Protein AF-A0A9D7BCV4-F1 (afdb_monomer)

Sequence (189 aa):
MTFNAGAGPNNIVSSIALLPDGSVLIGGYFTQVSGVPRGGLAKLSSSGVLDPLFPSGAGISGTGLPSIDAIGLLPDGRVLVGGEFTQVHGLSRSRMARLLSTGEVDVTFDPGYGAGSNVRCMAVQSDGKVVVGGSFSTFDGVVRHMLARLNTDGSVDTNFRCSLASASACSPWPCFRMVTRLQAESSLN

Structure (mmCIF, N/CA/C/O backbone):
data_AF-A0A9D7BCV4-F1
#
_entry.id   AF-A0A9D7BCV4-F1
#
loop_
_atom_site.group_PDB
_atom_site.id
_atom_site.type_symbol
_atom_site.label_atom_id
_atom_site.label_alt_id
_atom_site.label_comp_id
_atom_site.label_asym_id
_atom_site.label_entity_id
_atom_site.label_seq_id
_atom_site.pdbx_PDB_ins_code
_atom_site.Cartn_x
_atom_site.Cartn_y
_atom_site.Cartn_z
_atom_site.occupancy
_atom_site.B_iso_or_equiv
_atom_site.auth_seq_id
_atom_site.auth_comp_id
_atom_site.auth_asym_id
_atom_site.auth_atom_id
_atom_site.pdbx_PDB_model_num
ATOM 1 N N . MET A 1 1 ? -26.853 -2.222 15.253 1.00 53.19 1 MET A N 1
ATOM 2 C CA . MET A 1 1 ? -25.424 -2.072 15.602 1.00 53.19 1 MET A CA 1
ATOM 3 C C . MET A 1 1 ? -24.958 -0.748 15.025 1.00 53.19 1 MET A C 1
ATOM 5 O O . MET A 1 1 ? -25.178 -0.533 13.841 1.00 53.19 1 MET A O 1
ATOM 9 N N . THR A 1 2 ? -24.439 0.164 15.846 1.00 79.19 2 THR A N 1
ATOM 10 C CA . THR A 1 2 ? -23.977 1.489 15.407 1.00 79.19 2 THR A CA 1
ATOM 11 C C . THR A 1 2 ? -22.455 1.480 15.284 1.00 79.19 2 THR A C 1
ATOM 13 O O . THR A 1 2 ? -21.760 1.086 16.215 1.00 79.19 2 THR A O 1
ATOM 16 N N . PHE A 1 3 ? -21.939 1.883 14.125 1.00 78.94 3 PHE A N 1
ATOM 17 C CA . PHE A 1 3 ? -20.511 2.123 13.924 1.00 78.94 3 PHE A CA 1
ATOM 18 C C . PHE A 1 3 ? -20.152 3.468 14.566 1.00 78.94 3 PHE A C 1
ATOM 20 O O . PHE A 1 3 ? -20.751 4.487 14.221 1.00 78.94 3 PHE A O 1
ATOM 27 N N . ASN A 1 4 ? -19.212 3.482 15.510 1.00 80.06 4 ASN A N 1
ATOM 28 C CA . ASN A 1 4 ? -18.753 4.689 16.189 1.00 80.06 4 ASN A CA 1
ATOM 29 C C . ASN A 1 4 ? -17.223 4.703 16.258 1.00 80.06 4 ASN A C 1
ATOM 31 O O . ASN A 1 4 ? -16.617 3.992 17.056 1.00 80.06 4 ASN A O 1
ATOM 35 N N . ALA A 1 5 ? -16.610 5.557 15.440 1.00 77.19 5 ALA A N 1
ATOM 36 C CA . ALA A 1 5 ? -15.162 5.727 15.396 1.00 77.19 5 ALA A CA 1
ATOM 37 C C . ALA A 1 5 ? -14.602 6.653 16.496 1.00 77.19 5 ALA A C 1
ATOM 39 O O . ALA A 1 5 ? -13.420 6.992 16.465 1.00 77.19 5 ALA A O 1
ATOM 40 N N . GLY A 1 6 ? -15.417 7.090 17.464 1.00 81.31 6 GLY A N 1
ATOM 41 C CA . GLY A 1 6 ? -15.016 8.072 18.470 1.00 81.31 6 GLY A CA 1
ATOM 42 C C . GLY A 1 6 ? -14.677 9.419 17.827 1.00 81.31 6 GLY A C 1
ATOM 43 O O . GLY A 1 6 ? -15.428 9.911 16.988 1.00 81.31 6 GLY A O 1
ATOM 44 N N . ALA A 1 7 ? -13.530 10.004 18.193 1.00 82.44 7 ALA A N 1
ATOM 45 C CA . ALA A 1 7 ? -13.024 11.220 17.544 1.00 82.44 7 ALA A CA 1
ATOM 46 C C . ALA A 1 7 ? -12.507 10.971 16.111 1.00 82.44 7 ALA A C 1
ATOM 48 O O . ALA A 1 7 ? -12.296 11.926 15.369 1.00 82.44 7 ALA A O 1
ATOM 49 N N . GLY A 1 8 ? -12.320 9.704 15.719 1.00 87.62 8 GLY A N 1
ATOM 50 C CA . GLY A 1 8 ? -11.917 9.318 14.371 1.00 87.62 8 GLY A CA 1
ATOM 51 C C . GLY A 1 8 ? -10.511 9.791 13.974 1.00 87.62 8 GLY A C 1
ATOM 52 O O . GLY A 1 8 ? -9.711 10.190 14.829 1.00 87.62 8 GLY A O 1
ATOM 53 N N . PRO A 1 9 ? -10.170 9.689 12.678 1.00 90.94 9 PRO A N 1
ATOM 54 C CA . PRO A 1 9 ? -8.927 10.218 12.122 1.00 90.94 9 PRO A CA 1
ATOM 55 C C . PRO A 1 9 ? -8.896 11.748 12.168 1.00 90.94 9 PRO A C 1
ATOM 57 O O . PRO A 1 9 ? -9.897 12.401 11.887 1.00 90.94 9 PRO A O 1
ATOM 60 N N . ASN A 1 10 ? -7.737 12.338 12.467 1.00 92.50 10 ASN A N 1
ATOM 61 C CA . ASN A 1 10 ? -7.587 13.801 12.522 1.00 92.50 10 ASN A CA 1
ATOM 62 C C . ASN A 1 10 ? -7.430 14.485 11.154 1.00 92.50 10 ASN A C 1
ATOM 64 O O . ASN A 1 10 ? -7.237 15.698 11.101 1.00 92.50 10 ASN A O 1
ATOM 68 N N . ASN A 1 11 ? -7.433 13.722 10.064 1.00 93.19 11 ASN A N 1
ATOM 69 C CA . ASN A 1 11 ? -7.239 14.234 8.714 1.00 93.19 11 ASN A CA 1
ATOM 70 C C . ASN A 1 11 ? -7.888 13.294 7.682 1.00 93.19 11 ASN A C 1
ATOM 72 O O . ASN A 1 11 ? -8.612 12.364 8.037 1.00 93.19 11 ASN A O 1
ATOM 76 N N . ILE A 1 12 ? -7.620 13.541 6.400 1.00 91.25 12 ILE A N 1
ATOM 77 C CA . ILE A 1 12 ? -8.210 12.844 5.259 1.00 91.25 12 ILE A CA 1
ATOM 78 C C . ILE A 1 12 ? -7.924 11.340 5.306 1.00 91.25 12 ILE A C 1
ATOM 80 O O . ILE A 1 12 ? -6.778 10.901 5.428 1.00 91.25 12 ILE A O 1
ATOM 84 N N . VAL A 1 13 ? -8.988 10.561 5.123 1.00 93.75 13 VAL A N 1
ATOM 85 C CA . VAL A 1 13 ? -8.934 9.144 4.759 1.00 93.75 13 VAL A CA 1
ATOM 86 C C . VAL A 1 13 ? -9.071 9.056 3.241 1.00 93.75 13 VAL A C 1
ATOM 88 O O . VAL A 1 13 ? -10.072 9.505 2.686 1.00 93.75 13 VAL A O 1
ATOM 91 N N . SER A 1 14 ? -8.062 8.499 2.577 1.00 91.75 14 SER A N 1
ATOM 92 C CA . SER A 1 14 ? -7.994 8.378 1.114 1.00 91.75 14 SER A CA 1
ATOM 93 C C . SER A 1 14 ? -8.446 7.005 0.620 1.00 91.75 14 SER A C 1
ATOM 95 O O . SER A 1 14 ? -8.938 6.880 -0.498 1.00 91.75 14 SER A O 1
ATOM 97 N N . SER A 1 15 ? -8.287 5.969 1.447 1.00 90.88 15 SER A N 1
ATOM 98 C CA . SER A 1 15 ? -8.576 4.584 1.087 1.00 90.88 15 SER A CA 1
ATOM 99 C C . SER A 1 15 ? -9.192 3.833 2.261 1.00 90.88 15 SER A C 1
ATOM 101 O O . SER A 1 15 ? -8.822 4.036 3.416 1.00 90.88 15 SER A O 1
ATOM 103 N N . IL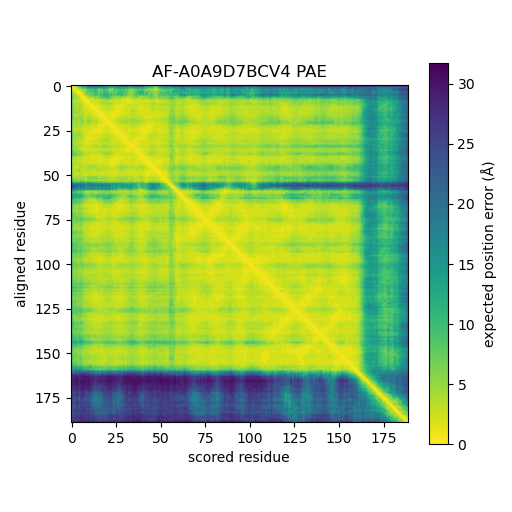E A 1 16 ? -10.125 2.934 1.961 1.00 92.56 16 ILE A N 1
ATOM 104 C CA . ILE A 1 16 ? -10.801 2.085 2.943 1.00 92.56 16 ILE A CA 1
ATOM 105 C C . ILE A 1 16 ? -10.860 0.667 2.376 1.00 92.56 16 ILE A C 1
ATOM 107 O O . ILE A 1 16 ? -11.150 0.492 1.193 1.00 92.56 16 ILE A O 1
ATOM 111 N N . ALA A 1 17 ? -10.607 -0.339 3.210 1.00 90.62 17 ALA A N 1
ATOM 112 C CA . ALA A 1 17 ? -10.734 -1.743 2.843 1.00 90.62 17 ALA A CA 1
ATOM 113 C C . ALA A 1 17 ? -11.475 -2.531 3.931 1.00 90.62 17 ALA A C 1
ATOM 115 O O . ALA A 1 17 ? -11.196 -2.376 5.119 1.00 90.62 17 ALA A O 1
ATOM 116 N N . LEU A 1 18 ? -12.417 -3.380 3.520 1.00 90.38 18 LEU A N 1
ATOM 117 C CA . LEU A 1 18 ? -13.165 -4.270 4.411 1.00 90.38 18 LEU A CA 1
ATOM 118 C C . LEU A 1 18 ? -12.473 -5.625 4.486 1.00 90.38 18 LEU A C 1
ATOM 120 O O . LEU A 1 18 ? -12.336 -6.303 3.470 1.00 90.38 18 LEU A O 1
ATOM 124 N N . LEU A 1 19 ? -12.056 -6.021 5.683 1.00 87.38 19 LEU A N 1
ATOM 125 C CA . LEU A 1 19 ? -11.430 -7.313 5.917 1.00 87.38 19 LEU A CA 1
ATOM 126 C C . LEU A 1 19 ? -12.488 -8.421 6.092 1.00 87.38 19 LEU A C 1
ATOM 128 O O . LEU A 1 19 ? -13.615 -8.137 6.506 1.00 87.38 19 LEU A O 1
ATOM 132 N N . PRO A 1 20 ? -12.144 -9.696 5.815 1.00 84.88 20 PRO A N 1
ATOM 133 C CA . PRO A 1 20 ? -13.083 -10.818 5.942 1.00 84.88 20 PRO A CA 1
ATOM 134 C C . PRO A 1 20 ? -13.652 -11.021 7.355 1.00 84.88 20 PRO A C 1
ATOM 136 O O . PRO A 1 20 ? -14.742 -11.564 7.505 1.00 84.88 20 PRO A O 1
ATOM 139 N N . ASP A 1 21 ? -12.934 -10.572 8.387 1.00 85.75 21 ASP A N 1
ATOM 140 C CA . ASP A 1 21 ? -13.366 -10.596 9.792 1.00 85.75 21 ASP A CA 1
ATOM 141 C C . ASP A 1 21 ? -14.387 -9.483 10.135 1.00 85.75 21 ASP A C 1
ATOM 143 O O . ASP A 1 21 ? -14.832 -9.371 11.278 1.00 85.75 21 ASP A O 1
ATOM 147 N N . GLY A 1 22 ? -14.765 -8.651 9.157 1.00 87.25 22 GLY A N 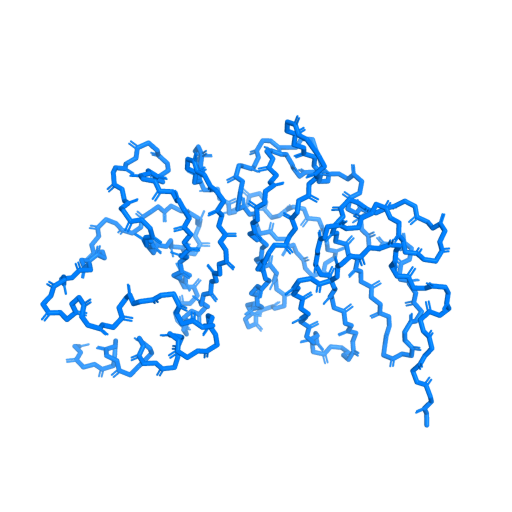1
ATOM 148 C CA . GLY A 1 22 ? -15.676 -7.518 9.318 1.00 87.25 22 GLY A CA 1
ATOM 149 C C . GLY A 1 22 ? -15.015 -6.253 9.871 1.00 87.25 22 GLY A C 1
ATOM 150 O O . GLY A 1 22 ? -15.696 -5.244 10.060 1.00 87.25 22 GLY A O 1
ATOM 151 N N . SER A 1 23 ? -13.709 -6.283 10.138 1.00 90.38 23 SER A N 1
ATOM 152 C CA . SER A 1 23 ? -12.945 -5.089 10.487 1.00 90.38 23 SER A CA 1
ATOM 153 C C . SER A 1 23 ? -12.666 -4.220 9.254 1.00 90.38 23 SER A C 1
ATOM 155 O O . SER A 1 23 ? -12.799 -4.645 8.103 1.00 90.38 23 SER A O 1
ATOM 157 N N . VAL A 1 24 ? -12.304 -2.965 9.495 1.00 91.44 24 VAL A N 1
ATOM 158 C CA . VAL A 1 24 ? -12.081 -1.948 8.470 1.00 91.44 24 VAL A CA 1
ATOM 159 C C . VAL A 1 24 ? -10.643 -1.462 8.563 1.00 91.44 24 VAL A C 1
ATOM 161 O O . VAL A 1 24 ? -10.213 -0.980 9.607 1.00 91.44 24 VAL A O 1
ATOM 164 N N . LEU A 1 25 ? -9.900 -1.525 7.466 1.00 91.88 25 LEU A N 1
ATOM 165 C CA . LEU A 1 25 ? -8.638 -0.810 7.323 1.00 91.88 25 LEU A CA 1
ATOM 166 C C . LEU A 1 25 ? -8.888 0.553 6.697 1.00 91.88 25 LEU A C 1
ATOM 168 O O . LEU A 1 25 ? -9.579 0.665 5.685 1.00 91.88 25 LEU A O 1
ATOM 172 N N . ILE A 1 26 ? -8.291 1.579 7.287 1.00 92.75 26 ILE A N 1
ATOM 173 C CA . ILE A 1 26 ? -8.311 2.943 6.773 1.00 92.75 26 ILE A CA 1
ATOM 174 C C . ILE A 1 26 ? -6.886 3.396 6.465 1.00 92.75 26 ILE A C 1
ATOM 176 O O . ILE A 1 26 ? -5.972 3.210 7.269 1.00 92.75 26 ILE A O 1
ATOM 180 N N . GLY A 1 27 ? -6.721 3.985 5.287 1.00 92.56 27 GLY A N 1
ATOM 181 C CA . GLY A 1 27 ? -5.486 4.562 4.778 1.00 92.56 27 GLY A CA 1
ATOM 182 C C . GLY A 1 27 ? -5.698 6.028 4.417 1.00 92.56 27 GLY A C 1
ATOM 183 O O . GLY A 1 27 ? -6.751 6.384 3.888 1.00 92.56 27 GLY A O 1
ATOM 184 N N . GLY A 1 28 ? -4.740 6.900 4.705 1.00 92.62 28 GLY A N 1
ATOM 185 C CA . GLY A 1 28 ? -4.843 8.304 4.324 1.00 92.62 28 GLY A CA 1
ATOM 186 C C . GLY A 1 28 ? -3.694 9.161 4.824 1.00 92.62 28 GLY A C 1
ATOM 187 O O . GLY A 1 28 ? -2.601 8.664 5.082 1.00 92.62 28 GLY A O 1
ATOM 188 N N . TYR A 1 29 ? -3.964 10.457 4.956 1.00 91.88 29 TYR A N 1
ATOM 189 C CA . TYR A 1 29 ? -3.004 11.489 5.354 1.00 91.88 29 TYR A CA 1
ATOM 190 C C . TYR A 1 29 ? -3.229 11.950 6.804 1.00 91.88 29 TYR A C 1
ATOM 192 O O . TYR A 1 29 ? -3.197 13.139 7.116 1.00 91.88 29 TYR A O 1
ATOM 200 N N . PHE A 1 30 ? -3.527 11.013 7.702 1.00 91.44 30 PHE A N 1
ATOM 201 C CA . PHE A 1 30 ? -3.761 11.281 9.122 1.00 91.44 30 PHE A CA 1
ATOM 202 C C . PHE A 1 30 ? -2.558 10.876 9.973 1.00 91.44 30 PHE A C 1
ATOM 204 O O . PHE A 1 30 ? -1.782 9.998 9.602 1.00 91.44 30 PHE A O 1
ATOM 211 N N . THR A 1 31 ? -2.418 11.516 11.133 1.00 90.25 31 THR A N 1
ATOM 212 C CA . THR A 1 31 ? -1.331 11.249 12.093 1.00 90.25 31 THR A CA 1
ATOM 213 C C . THR A 1 31 ? -1.825 10.617 13.391 1.00 90.25 31 THR A C 1
ATOM 215 O O . THR A 1 31 ? -1.026 10.141 14.199 1.00 90.25 31 THR A O 1
ATOM 218 N N . GLN A 1 32 ? -3.141 10.579 13.598 1.00 89.75 32 GLN A N 1
ATOM 219 C CA . GLN A 1 32 ? -3.768 9.931 14.741 1.00 89.75 32 GLN A CA 1
ATOM 220 C C . GLN A 1 32 ? -5.185 9.478 14.402 1.00 89.75 32 GLN A C 1
ATOM 222 O O . GLN A 1 32 ? -5.861 10.067 13.557 1.00 89.75 32 GLN A O 1
ATOM 227 N N . VAL A 1 33 ? -5.646 8.469 15.133 1.00 90.81 33 VAL A N 1
ATOM 228 C CA . VAL A 1 33 ? -7.041 8.027 15.149 1.00 90.81 33 VAL A CA 1
ATOM 229 C C . VAL A 1 33 ? -7.468 7.937 16.606 1.00 90.81 33 VAL A C 1
ATOM 231 O O . VAL A 1 33 ? -6.796 7.289 17.405 1.00 90.81 33 VAL A O 1
ATOM 234 N N . SER A 1 34 ? -8.545 8.628 16.977 1.00 89.12 34 SER A N 1
ATOM 235 C CA . SER A 1 34 ? -9.056 8.651 18.357 1.00 89.12 34 SER A CA 1
ATOM 236 C C . SER A 1 34 ? -8.001 9.042 19.403 1.00 89.12 34 SER A C 1
ATOM 238 O O . SER A 1 34 ? -7.955 8.486 20.495 1.00 89.12 34 SER A O 1
ATOM 240 N N . GLY A 1 35 ? -7.122 9.988 19.050 1.00 86.81 35 GLY A N 1
ATOM 241 C CA . GLY A 1 35 ? -6.032 10.473 19.908 1.00 86.81 35 GLY A CA 1
ATOM 242 C C . GLY A 1 35 ? -4.800 9.563 19.973 1.00 86.81 35 GLY A C 1
ATOM 243 O O . GLY A 1 35 ? -3.795 9.951 20.561 1.00 86.81 35 GLY A O 1
ATOM 244 N N . VAL A 1 36 ? -4.835 8.383 19.346 1.00 88.19 36 VAL A N 1
ATOM 245 C CA . VAL A 1 36 ? -3.700 7.455 19.304 1.00 88.19 36 VAL A CA 1
ATOM 246 C C . VAL A 1 36 ? -2.872 7.702 18.035 1.00 88.19 36 VAL A C 1
ATOM 248 O O . VAL A 1 36 ? -3.448 7.685 16.943 1.00 88.19 36 VAL A O 1
ATOM 251 N N . PRO A 1 37 ? -1.539 7.885 18.127 1.00 87.44 37 PRO A N 1
ATOM 252 C CA . PRO A 1 37 ? -0.679 8.093 16.962 1.00 87.44 37 PRO A CA 1
ATOM 253 C C . PRO A 1 37 ? -0.746 6.950 15.938 1.00 87.44 37 PRO A C 1
ATOM 255 O O . PRO A 1 37 ? -0.640 5.765 16.283 1.00 87.44 37 PRO A O 1
ATOM 258 N N . ARG A 1 38 ? -0.917 7.312 14.662 1.00 88.31 38 ARG A N 1
ATOM 259 C CA . ARG A 1 38 ? -1.000 6.415 13.499 1.00 88.31 38 ARG A CA 1
ATOM 260 C C . ARG A 1 38 ? -0.492 7.154 12.254 1.00 88.31 38 ARG A C 1
ATOM 262 O O . ARG A 1 38 ? -1.089 8.147 11.870 1.00 88.31 38 ARG A O 1
ATOM 269 N N . GLY A 1 39 ? 0.571 6.678 11.611 1.00 86.50 39 GLY A N 1
ATOM 270 C CA . GLY A 1 39 ? 1.089 7.240 10.354 1.00 86.50 39 GLY A CA 1
ATOM 271 C C . GLY A 1 39 ? 0.291 6.773 9.138 1.00 86.50 39 GLY A C 1
ATOM 272 O O . GLY A 1 39 ? 0.728 5.902 8.394 1.00 86.50 39 GLY A O 1
ATOM 273 N N . GLY A 1 40 ? -0.915 7.312 8.972 1.00 89.50 40 GLY A N 1
ATOM 274 C CA . GLY A 1 40 ? -1.721 7.130 7.765 1.00 89.50 40 GLY A CA 1
ATOM 275 C C . GLY A 1 40 ? -2.333 5.743 7.556 1.00 89.50 40 GLY A C 1
ATOM 276 O O . GLY A 1 40 ? -3.036 5.568 6.569 1.00 89.50 40 GLY A O 1
ATOM 277 N N . LEU A 1 41 ? -2.121 4.773 8.455 1.00 91.88 41 LEU A N 1
ATOM 278 C CA . LEU A 1 41 ? -2.761 3.452 8.424 1.00 91.88 41 LEU A CA 1
ATOM 279 C C . LEU A 1 41 ? -3.306 3.071 9.806 1.00 91.88 41 LEU A C 1
ATOM 281 O O . LEU A 1 41 ? -2.601 3.174 10.817 1.00 91.88 41 LEU A O 1
ATOM 285 N N . ALA A 1 42 ? -4.555 2.606 9.850 1.00 91.69 42 ALA A N 1
ATOM 286 C CA . ALA A 1 42 ? -5.174 2.080 11.062 1.00 91.69 42 ALA A CA 1
ATOM 287 C C . ALA A 1 42 ? -6.210 0.992 10.752 1.00 91.69 42 ALA A C 1
ATOM 289 O O . ALA A 1 42 ? -6.886 1.040 9.725 1.00 91.69 42 ALA A O 1
ATOM 290 N N . LYS A 1 43 ? -6.358 0.041 11.678 1.00 91.69 43 LYS A N 1
ATOM 291 C CA . LYS A 1 43 ? -7.409 -0.980 11.669 1.00 91.69 43 LYS A CA 1
ATOM 292 C C . LYS A 1 43 ? -8.478 -0.617 12.701 1.00 91.69 43 LYS A C 1
ATOM 294 O O . LYS A 1 43 ? -8.156 -0.290 13.840 1.00 91.69 43 LYS A O 1
ATOM 299 N N . LEU A 1 44 ? -9.740 -0.656 12.297 1.00 92.06 44 LEU A N 1
ATOM 300 C CA . LEU A 1 44 ? -10.919 -0.424 13.125 1.00 92.06 44 LEU A CA 1
ATOM 301 C C . LEU A 1 44 ? -11.748 -1.708 13.180 1.00 92.06 44 LEU A C 1
ATOM 303 O O . LEU A 1 44 ? -11.853 -2.419 12.185 1.00 92.06 44 LEU A O 1
ATOM 307 N N . SER A 1 45 ? -12.380 -2.003 14.309 1.00 91.62 45 SER A N 1
ATOM 308 C CA . SER A 1 45 ? -13.351 -3.093 14.414 1.00 91.62 45 SER A CA 1
ATOM 309 C C . SER A 1 45 ? -14.592 -2.831 13.546 1.00 91.62 45 SER A C 1
ATOM 311 O O . SER A 1 45 ? -14.831 -1.713 13.082 1.00 91.62 45 SER A O 1
ATOM 313 N N . SER A 1 46 ? -15.456 -3.839 13.407 1.00 89.38 46 SER A N 1
ATOM 314 C CA . SER A 1 46 ? -16.784 -3.689 12.787 1.00 89.38 46 SER A CA 1
ATOM 315 C C . SER A 1 46 ? -17.684 -2.663 13.496 1.00 89.38 46 SER A C 1
ATOM 317 O O . SER A 1 46 ? -18.642 -2.162 12.909 1.00 89.38 46 SER A O 1
ATOM 319 N N . SER A 1 47 ? -17.373 -2.319 14.751 1.00 86.75 47 SER A N 1
ATOM 320 C CA . SER A 1 47 ? -18.036 -1.261 15.520 1.00 86.75 47 SER A CA 1
ATOM 321 C C . SER A 1 47 ? -17.334 0.100 15.440 1.00 86.75 47 SER A C 1
ATOM 323 O O . SER A 1 47 ? -17.838 1.061 16.014 1.00 86.75 47 SER A O 1
ATOM 325 N N . GLY A 1 48 ? -16.211 0.212 14.722 1.00 87.31 48 GLY A N 1
ATOM 326 C CA . GLY A 1 48 ? -15.441 1.448 14.547 1.00 87.31 48 GLY A CA 1
ATOM 327 C C . GLY A 1 48 ? -14.381 1.705 15.619 1.00 87.31 48 GLY A C 1
ATOM 328 O O . GLY A 1 48 ? -13.665 2.700 15.544 1.00 87.31 48 GLY A O 1
ATOM 329 N N . VAL A 1 49 ? -14.229 0.808 16.593 1.00 91.12 49 VAL A N 1
ATOM 330 C CA . VAL A 1 49 ? -13.225 0.944 17.654 1.00 91.12 49 VAL A CA 1
ATOM 331 C C . VAL A 1 49 ? -11.833 0.687 17.080 1.00 91.12 49 VAL A C 1
ATOM 333 O O . VAL A 1 49 ? -11.622 -0.308 16.393 1.00 91.12 49 VAL A O 1
ATOM 336 N N . LEU A 1 50 ? -10.880 1.576 17.366 1.00 91.00 50 LEU A N 1
ATOM 337 C CA . LEU A 1 50 ? -9.489 1.422 16.940 1.00 91.00 50 LEU A CA 1
ATOM 338 C C . LEU A 1 50 ? -8.866 0.162 17.547 1.00 91.00 50 LEU A C 1
ATOM 340 O O . LEU A 1 50 ? -8.905 -0.016 18.762 1.00 91.00 50 LEU A O 1
ATOM 344 N N . ASP A 1 51 ? -8.239 -0.659 16.708 1.00 89.19 51 ASP A N 1
ATOM 345 C CA . ASP A 1 51 ? -7.422 -1.785 17.149 1.00 89.19 51 ASP A CA 1
ATOM 346 C C . ASP A 1 51 ? -6.053 -1.266 17.650 1.00 89.19 51 ASP A C 1
ATOM 348 O O . ASP A 1 51 ? -5.282 -0.6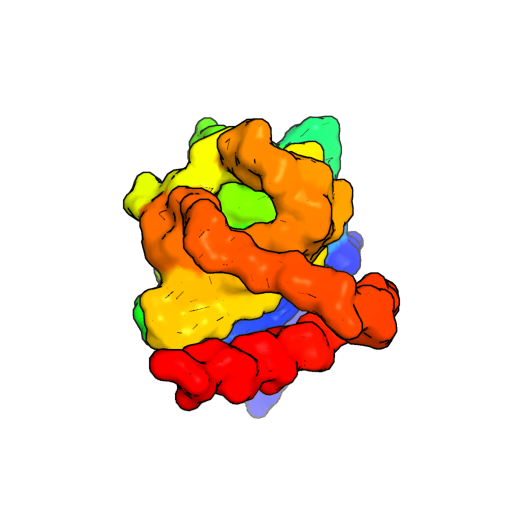75 16.874 1.00 89.19 51 ASP A O 1
ATOM 352 N N . PRO A 1 52 ? -5.733 -1.416 18.950 1.00 82.25 52 PRO A N 1
ATOM 353 C CA . PRO A 1 52 ? -4.449 -0.993 19.490 1.00 82.25 52 PRO A CA 1
ATOM 354 C C . PRO A 1 52 ? -3.318 -1.980 19.174 1.00 82.25 52 PRO A C 1
ATOM 356 O O . PRO A 1 52 ? -2.160 -1.568 19.226 1.00 82.25 52 PRO A O 1
ATOM 359 N N . LEU A 1 53 ? -3.642 -3.245 18.871 1.00 81.88 53 LEU A N 1
ATOM 360 C CA . LEU A 1 53 ? -2.680 -4.321 18.620 1.00 81.88 53 LEU A CA 1
ATOM 361 C C . LEU A 1 53 ? -2.206 -4.351 17.172 1.00 81.88 53 LEU A C 1
ATOM 363 O O . LEU A 1 53 ? -1.127 -4.872 16.909 1.00 81.88 53 LEU A O 1
ATOM 367 N N . PHE A 1 54 ? -2.983 -3.785 16.246 1.00 83.62 54 PHE A N 1
ATOM 368 C CA . PHE A 1 54 ? -2.521 -3.588 14.880 1.00 83.62 54 PHE A CA 1
ATOM 369 C C . PHE A 1 54 ? -1.273 -2.692 14.913 1.00 83.62 54 PHE A C 1
ATOM 371 O O . PHE A 1 54 ? -1.397 -1.546 15.377 1.00 83.62 54 PHE A O 1
ATOM 378 N N . PRO A 1 55 ? -0.097 -3.187 14.459 1.00 73.38 55 PRO A N 1
ATOM 379 C CA . PRO A 1 55 ? 1.154 -2.452 14.468 1.00 73.38 55 PRO A CA 1
ATOM 380 C C . PRO A 1 55 ? 0.898 -1.048 13.966 1.00 73.38 55 PRO A C 1
ATOM 382 O O . PRO A 1 55 ? 0.459 -0.822 12.837 1.00 73.38 55 PRO A O 1
ATOM 385 N N . SER A 1 56 ? 1.046 -0.095 14.884 1.00 57.69 56 SER A N 1
ATOM 386 C CA . SER A 1 56 ? 0.636 1.272 14.625 1.00 57.69 56 SER A CA 1
ATOM 387 C C . SER A 1 56 ? 1.327 1.739 13.351 1.00 57.69 56 SER A C 1
ATOM 389 O O . SER A 1 56 ? 2.547 1.596 13.237 1.00 57.69 56 SER A O 1
ATOM 391 N N . GLY A 1 57 ? 0.590 2.363 12.430 1.00 57.97 57 GLY A N 1
ATOM 392 C CA . GLY A 1 57 ? 1.182 3.038 11.276 1.00 57.97 57 GLY A CA 1
ATOM 393 C C . GLY A 1 57 ? 2.251 4.077 11.654 1.00 57.97 57 GLY A C 1
ATOM 394 O O . GLY A 1 57 ? 2.802 4.701 10.771 1.00 57.97 57 GLY A O 1
ATOM 395 N N . ALA A 1 58 ? 2.570 4.290 12.940 1.00 54.56 58 ALA A N 1
ATOM 396 C CA . ALA A 1 58 ? 3.786 4.970 13.391 1.00 54.56 58 ALA A CA 1
ATOM 397 C C . ALA A 1 58 ? 5.085 4.327 12.857 1.00 54.56 58 ALA A C 1
ATOM 399 O O . ALA A 1 58 ? 6.125 4.975 12.864 1.00 54.56 58 ALA A O 1
ATOM 400 N N . GLY A 1 59 ? 5.036 3.080 12.373 1.00 68.00 59 GLY A N 1
ATOM 401 C CA . GLY A 1 59 ? 6.128 2.494 11.597 1.00 68.00 59 GLY A CA 1
ATOM 402 C C . GLY A 1 59 ? 6.192 2.976 10.146 1.00 68.00 59 GLY A C 1
ATOM 403 O O . GLY A 1 59 ? 7.239 2.833 9.520 1.00 68.00 59 GLY A O 1
ATOM 404 N N . ILE A 1 60 ? 5.105 3.521 9.598 1.00 85.50 60 ILE A N 1
ATOM 405 C CA . ILE A 1 60 ? 5.088 4.083 8.250 1.00 85.50 60 ILE A CA 1
ATOM 406 C C . ILE A 1 60 ? 5.619 5.507 8.343 1.00 85.50 60 ILE A C 1
ATOM 408 O O . ILE A 1 60 ? 5.071 6.344 9.057 1.00 85.50 60 ILE A O 1
ATOM 412 N N . SER A 1 61 ? 6.708 5.778 7.639 1.00 87.00 61 SER A N 1
ATOM 413 C CA . SER A 1 61 ? 7.348 7.089 7.640 1.00 87.00 61 SER A CA 1
ATOM 414 C C . SER A 1 61 ? 7.925 7.414 6.269 1.00 87.00 61 SER A C 1
ATOM 416 O O . SER A 1 61 ? 8.026 6.560 5.385 1.00 87.00 61 SER A O 1
ATOM 418 N N . GLY A 1 62 ? 8.236 8.688 6.059 1.00 84.25 62 GLY A N 1
ATOM 419 C CA . GLY A 1 62 ? 8.680 9.217 4.781 1.00 84.25 62 GLY A CA 1
ATOM 420 C C . GLY A 1 62 ? 9.554 10.451 4.950 1.00 84.25 62 GLY A C 1
ATOM 421 O O . GLY A 1 62 ? 9.863 10.876 6.059 1.00 84.25 62 GLY A O 1
ATOM 422 N N . THR A 1 63 ? 9.908 11.067 3.825 1.00 80.75 63 THR A N 1
ATOM 423 C CA . THR A 1 63 ? 10.543 12.395 3.783 1.00 80.75 63 THR A CA 1
ATOM 424 C C . THR A 1 63 ? 9.621 13.516 4.281 1.00 80.75 63 THR A C 1
ATOM 426 O O . THR A 1 63 ? 10.086 14.622 4.535 1.00 80.75 63 THR A O 1
ATOM 429 N N . GLY A 1 64 ? 8.323 13.236 4.418 1.00 84.81 64 GLY A N 1
ATOM 430 C CA . GLY A 1 64 ? 7.305 14.112 4.989 1.00 84.81 64 GLY A CA 1
ATOM 431 C C . GLY A 1 64 ? 6.263 13.298 5.756 1.00 84.81 64 GLY A C 1
ATOM 432 O O . GLY A 1 64 ? 6.528 12.164 6.162 1.00 84.81 64 GLY A O 1
ATOM 433 N N . LEU A 1 65 ? 5.069 13.867 5.940 1.00 86.31 65 LEU A N 1
ATOM 434 C CA . LEU A 1 65 ? 3.947 13.115 6.498 1.00 86.31 65 LEU A CA 1
ATOM 435 C C . LEU A 1 65 ? 3.587 11.966 5.544 1.00 86.31 65 LEU A C 1
ATOM 437 O O . LEU A 1 65 ? 3.364 12.220 4.359 1.00 86.31 65 LEU A O 1
ATOM 441 N N . PRO A 1 66 ? 3.552 10.714 6.026 1.00 88.31 66 PRO A N 1
ATOM 442 C CA . PRO A 1 66 ? 3.244 9.588 5.168 1.00 88.31 66 PRO A CA 1
ATOM 443 C C . PRO A 1 66 ? 1.782 9.634 4.713 1.00 88.31 66 PRO A C 1
ATOM 445 O O . PRO A 1 66 ? 0.895 9.988 5.494 1.00 88.31 66 PRO A O 1
ATOM 448 N N . SER A 1 67 ? 1.526 9.235 3.467 1.00 91.00 67 SER A N 1
ATOM 449 C CA . SER A 1 67 ? 0.170 9.012 2.956 1.00 91.00 67 SER A CA 1
ATOM 450 C C . SER A 1 67 ? -0.010 7.565 2.519 1.00 91.00 67 SER A C 1
ATOM 452 O O . SER A 1 67 ? 0.877 6.977 1.900 1.00 91.00 67 SER A O 1
ATOM 454 N N . ILE A 1 68 ? -1.176 6.992 2.814 1.00 93.81 68 ILE A N 1
ATOM 455 C CA . ILE A 1 68 ? -1.630 5.745 2.194 1.00 93.81 68 ILE A CA 1
ATOM 456 C C . ILE A 1 68 ? -2.778 6.089 1.257 1.00 93.81 68 ILE A C 1
ATOM 458 O O . ILE A 1 68 ? -3.901 6.344 1.689 1.00 93.81 68 ILE A O 1
ATOM 462 N N . ASP A 1 69 ? -2.473 6.111 -0.036 1.00 93.94 69 ASP A N 1
ATOM 463 C CA . ASP A 1 69 ? -3.418 6.492 -1.085 1.00 93.94 69 ASP A CA 1
ATOM 464 C C . ASP A 1 69 ? -4.183 5.275 -1.621 1.00 93.94 69 ASP A C 1
ATOM 466 O O . ASP A 1 69 ? -5.265 5.416 -2.185 1.00 93.94 69 ASP A O 1
ATOM 470 N N . ALA A 1 70 ? -3.636 4.072 -1.427 1.00 93.62 70 ALA A N 1
ATOM 471 C CA . ALA A 1 70 ? -4.167 2.845 -1.987 1.00 93.62 70 ALA A CA 1
ATOM 472 C C . ALA A 1 70 ? -4.000 1.661 -1.030 1.00 93.62 70 ALA A C 1
ATOM 474 O O . ALA A 1 70 ? -2.909 1.412 -0.513 1.00 93.62 70 ALA A O 1
ATOM 475 N N . ILE A 1 71 ? -5.079 0.899 -0.846 1.00 93.75 71 ILE A N 1
ATOM 476 C CA . ILE A 1 71 ? -5.081 -0.375 -0.124 1.00 93.75 71 ILE A CA 1
ATOM 477 C C . ILE A 1 71 ? -5.668 -1.454 -1.037 1.00 93.75 71 ILE A C 1
ATOM 479 O O . ILE A 1 71 ? -6.756 -1.284 -1.584 1.00 93.75 71 ILE A O 1
ATOM 483 N N . GLY A 1 72 ? -4.954 -2.567 -1.186 1.00 92.94 72 GLY A N 1
ATOM 484 C CA . GLY A 1 72 ? -5.406 -3.758 -1.903 1.00 92.94 72 GLY A CA 1
ATOM 485 C C . GLY A 1 72 ? -5.466 -4.957 -0.964 1.00 92.94 72 GLY A C 1
ATOM 486 O O . GLY A 1 72 ? -4.530 -5.190 -0.206 1.00 92.94 72 GLY A O 1
ATOM 487 N N . LEU A 1 73 ? -6.549 -5.728 -1.008 1.00 91.62 73 LEU A N 1
ATOM 488 C CA . LEU A 1 73 ? -6.673 -6.961 -0.227 1.00 91.62 73 LEU A CA 1
ATOM 489 C C . LEU A 1 73 ? -6.359 -8.174 -1.091 1.00 91.62 73 LEU A C 1
ATOM 491 O O . LEU A 1 73 ? -6.880 -8.305 -2.200 1.00 91.62 73 LEU A O 1
ATOM 495 N N . LEU A 1 74 ? -5.518 -9.058 -0.566 1.00 90.81 74 LEU A N 1
ATOM 496 C CA . LEU A 1 74 ? -5.232 -10.352 -1.167 1.00 90.81 74 LEU A CA 1
ATOM 497 C C . LEU A 1 74 ? -6.220 -11.408 -0.639 1.00 90.81 74 LEU A C 1
ATOM 499 O O . LEU A 1 74 ? -6.688 -11.294 0.498 1.00 90.81 74 LEU A O 1
ATOM 503 N N . PRO A 1 75 ? -6.529 -12.456 -1.428 1.00 87.00 75 PRO A N 1
ATOM 504 C CA . PRO A 1 75 ? -7.460 -13.512 -1.015 1.00 87.00 75 PRO A CA 1
ATOM 505 C C . PRO A 1 75 ? -7.055 -14.255 0.265 1.00 87.00 75 PRO A C 1
ATOM 507 O O . PRO A 1 75 ? -7.907 -14.815 0.946 1.00 87.00 75 PRO A O 1
ATOM 510 N N . ASP A 1 76 ? -5.764 -14.257 0.601 1.00 87.62 76 ASP A N 1
ATOM 511 C CA . ASP A 1 76 ? -5.214 -14.886 1.804 1.00 87.62 76 ASP A CA 1
ATOM 512 C C . ASP A 1 76 ? -5.263 -13.983 3.053 1.00 87.62 76 ASP A C 1
ATOM 514 O O . ASP A 1 76 ? -4.760 -14.354 4.113 1.00 87.62 76 ASP A O 1
ATOM 518 N N . GLY A 1 77 ? -5.866 -12.795 2.944 1.00 86.81 77 GLY A N 1
ATOM 519 C CA . GLY A 1 77 ? -5.998 -11.834 4.037 1.00 86.81 77 GLY A CA 1
ATOM 520 C C . GLY A 1 77 ? -4.780 -10.930 4.239 1.00 86.81 77 GLY A C 1
ATOM 521 O O . GLY A 1 77 ? -4.801 -10.097 5.149 1.00 86.81 77 GLY A O 1
ATOM 522 N N . ARG A 1 78 ? -3.734 -11.048 3.408 1.00 91.44 78 ARG A N 1
ATOM 523 C CA . ARG A 1 78 ? -2.654 -10.053 3.366 1.00 91.44 78 ARG A CA 1
ATOM 524 C C . ARG A 1 78 ? -3.138 -8.752 2.740 1.00 91.44 78 ARG A C 1
ATOM 526 O O . ARG A 1 78 ? -4.089 -8.710 1.956 1.00 91.44 78 ARG A O 1
ATOM 533 N N . VAL A 1 79 ? -2.438 -7.678 3.071 1.00 92.06 79 VAL A N 1
ATOM 534 C CA . VAL A 1 79 ? -2.812 -6.319 2.687 1.00 92.06 79 VAL A CA 1
ATOM 535 C C . VAL A 1 79 ? -1.663 -5.683 1.930 1.00 92.06 79 VAL A C 1
ATOM 537 O O . VAL A 1 79 ? -0.538 -5.644 2.409 1.00 92.06 79 VAL A O 1
ATOM 540 N N . LEU A 1 80 ? -1.939 -5.152 0.752 1.00 94.00 80 LEU A N 1
ATOM 541 C CA . LEU A 1 80 ? -1.024 -4.314 -0.005 1.00 94.00 80 LEU A CA 1
ATOM 542 C C . LEU A 1 80 ? -1.331 -2.850 0.295 1.00 94.00 80 LEU A C 1
ATOM 544 O O . LEU A 1 80 ? -2.491 -2.440 0.280 1.00 94.00 80 LEU A O 1
ATOM 548 N N . VAL A 1 81 ? -0.291 -2.066 0.556 1.00 94.44 81 VAL A N 1
ATOM 549 C CA . VAL A 1 81 ? -0.394 -0.628 0.807 1.00 94.44 81 VAL A CA 1
ATOM 550 C C . VAL A 1 81 ? 0.506 0.134 -0.153 1.00 94.44 81 VAL A C 1
ATOM 552 O O . VAL A 1 81 ? 1.643 -0.262 -0.413 1.00 94.44 81 VAL A O 1
ATOM 555 N N . GLY A 1 82 ? -0.028 1.223 -0.696 1.00 95.00 82 GLY A N 1
ATOM 556 C CA . GLY A 1 82 ? 0.653 2.108 -1.629 1.00 95.00 82 GLY A CA 1
ATOM 557 C C . GLY A 1 82 ? 0.317 3.562 -1.324 1.00 95.00 82 GLY A C 1
ATOM 558 O O . GLY A 1 82 ? -0.779 3.872 -0.855 1.00 95.00 82 GLY A O 1
ATOM 559 N N . GLY A 1 83 ? 1.277 4.452 -1.539 1.00 94.31 83 GLY A N 1
ATOM 560 C CA . GLY A 1 83 ? 1.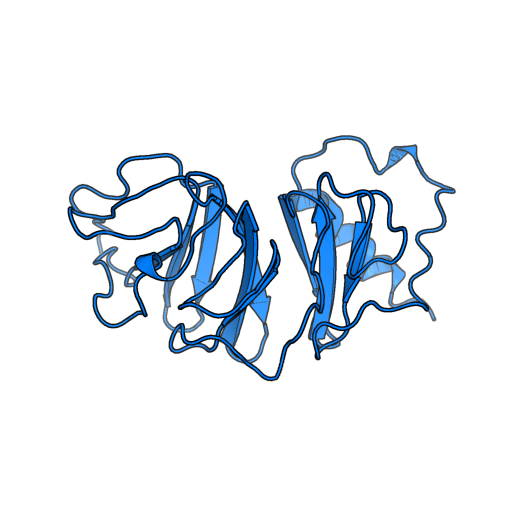121 5.870 -1.225 1.00 94.31 83 GLY A CA 1
ATOM 561 C C . GLY A 1 83 ? 2.460 6.575 -1.116 1.00 94.31 83 GLY A C 1
ATOM 562 O O . GLY A 1 83 ? 3.427 6.176 -1.766 1.00 94.31 83 GLY A O 1
ATOM 563 N N . GLU A 1 84 ? 2.530 7.613 -0.289 1.00 93.38 84 GLU A N 1
ATOM 564 C CA . GLU A 1 84 ? 3.734 8.385 -0.011 1.00 93.38 84 GLU A CA 1
ATOM 565 C C . GLU A 1 84 ? 4.416 7.965 1.296 1.00 93.38 84 GLU A C 1
ATOM 567 O O . GLU A 1 84 ? 4.275 8.608 2.325 1.00 93.38 84 GLU A O 1
ATOM 572 N N . PHE A 1 85 ? 5.215 6.902 1.276 1.00 93.75 85 PHE A N 1
ATOM 573 C CA . PHE A 1 85 ? 6.101 6.530 2.391 1.00 93.75 85 PHE A CA 1
ATOM 574 C C . PHE A 1 85 ? 7.424 5.952 1.874 1.00 93.75 85 PHE A C 1
ATOM 576 O O . PHE A 1 85 ? 7.522 5.596 0.697 1.00 93.75 85 PHE A O 1
ATOM 583 N N . THR A 1 86 ? 8.471 5.958 2.690 1.00 93.38 86 THR A N 1
ATOM 584 C CA . THR A 1 86 ? 9.786 5.377 2.356 1.00 93.38 86 THR A CA 1
ATOM 585 C C . THR A 1 86 ? 10.163 4.226 3.278 1.00 93.38 86 THR A C 1
ATOM 587 O O . THR A 1 86 ? 11.035 3.427 2.938 1.00 93.38 86 THR A O 1
ATOM 590 N N . GLN A 1 87 ? 9.505 4.119 4.430 1.00 91.12 87 GLN A N 1
ATOM 591 C CA . GLN A 1 87 ? 9.734 3.053 5.390 1.00 91.12 87 GLN A CA 1
ATOM 592 C C . GLN A 1 87 ? 8.419 2.534 5.950 1.00 91.12 87 GLN A C 1
ATOM 594 O O . GLN A 1 87 ? 7.437 3.271 6.047 1.00 91.12 87 GLN A O 1
ATOM 599 N N . VAL A 1 88 ? 8.440 1.265 6.344 1.00 90.50 88 VAL A N 1
ATOM 600 C CA . VAL A 1 88 ? 7.367 0.595 7.073 1.00 90.50 88 VAL A CA 1
ATOM 601 C C . VAL A 1 88 ? 8.015 -0.224 8.189 1.00 90.50 88 VAL A C 1
ATOM 603 O O . VAL A 1 88 ? 8.812 -1.118 7.926 1.00 90.50 88 VAL A O 1
ATOM 606 N N . HIS A 1 89 ? 7.717 0.121 9.439 1.00 86.12 89 HIS A N 1
ATOM 607 C CA . HIS A 1 89 ? 8.289 -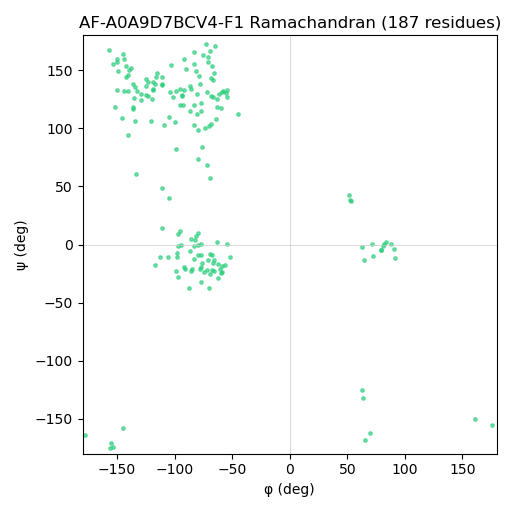0.468 10.656 1.00 86.12 89 HIS A CA 1
ATOM 608 C C . HIS A 1 89 ? 9.832 -0.490 10.669 1.00 86.12 89 HIS A C 1
ATOM 610 O O . HIS A 1 89 ? 10.450 -1.445 11.128 1.00 86.12 89 HIS A O 1
ATOM 616 N N . GLY A 1 90 ? 10.464 0.571 10.150 1.00 84.94 90 GLY A N 1
ATOM 617 C CA . GLY A 1 90 ? 11.927 0.700 10.062 1.00 84.94 90 GLY A CA 1
ATOM 618 C C . GLY A 1 90 ? 12.573 -0.060 8.896 1.00 84.94 90 GLY A 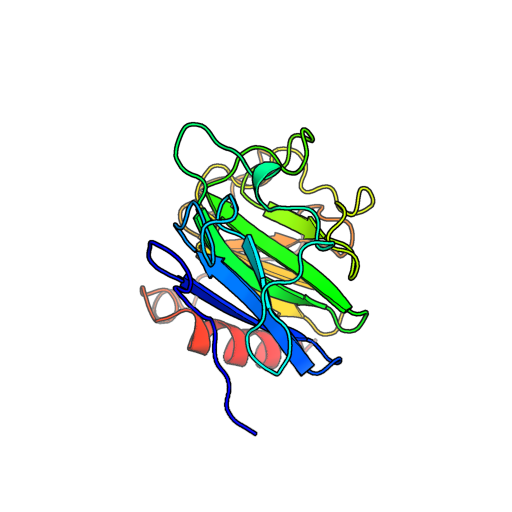C 1
ATOM 619 O O . GLY A 1 90 ? 13.772 0.085 8.668 1.00 84.94 90 GLY A O 1
ATOM 620 N N . LEU A 1 91 ? 11.798 -0.832 8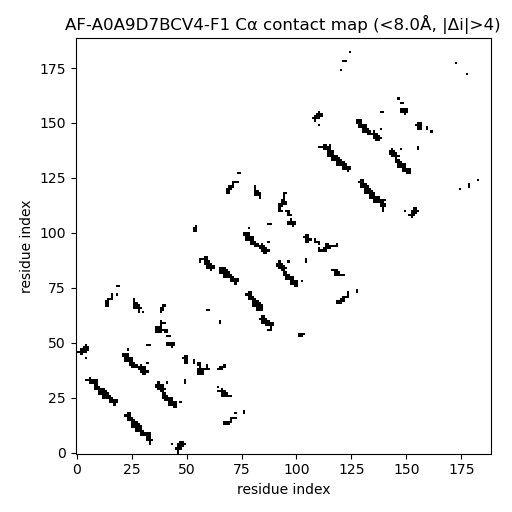.127 1.00 89.44 91 LEU A N 1
ATOM 621 C CA . LEU A 1 91 ? 12.250 -1.444 6.880 1.00 89.44 91 LEU A CA 1
ATOM 622 C C . LEU A 1 91 ? 12.080 -0.468 5.715 1.00 89.44 91 LEU A C 1
ATOM 624 O O . LEU A 1 91 ? 11.006 0.111 5.538 1.00 89.44 91 LEU A O 1
ATOM 628 N N . SER A 1 92 ? 13.112 -0.340 4.879 1.00 90.56 92 SER A N 1
ATOM 629 C CA . SER A 1 92 ? 13.044 0.429 3.633 1.00 90.56 92 SER A CA 1
ATOM 630 C C . SER A 1 92 ? 12.037 -0.203 2.672 1.00 90.56 92 SER A C 1
ATOM 632 O O . SER A 1 92 ? 12.273 -1.267 2.100 1.00 90.56 92 SER A O 1
ATOM 634 N N . ARG A 1 93 ? 10.896 0.465 2.502 1.00 91.88 93 ARG A N 1
ATOM 635 C CA . ARG A 1 93 ? 9.798 0.077 1.615 1.00 91.88 93 ARG A CA 1
ATOM 636 C C . ARG A 1 93 ? 9.266 1.345 0.963 1.00 91.88 93 ARG A C 1
ATOM 638 O O . ARG A 1 93 ? 8.457 2.069 1.538 1.00 91.88 93 ARG A O 1
ATOM 645 N N . SER A 1 94 ? 9.771 1.647 -0.226 1.00 92.44 94 SER A N 1
ATOM 646 C CA . SER A 1 94 ? 9.432 2.881 -0.929 1.00 92.44 94 SER A CA 1
ATOM 647 C C . SER A 1 94 ? 8.097 2.756 -1.645 1.00 92.44 94 SER A C 1
ATOM 649 O O . SER A 1 94 ? 7.979 2.038 -2.638 1.00 92.44 94 SER A O 1
ATOM 651 N N . ARG A 1 95 ? 7.098 3.506 -1.162 1.00 94.50 95 ARG A N 1
ATOM 652 C CA . ARG A 1 95 ? 5.796 3.751 -1.811 1.00 94.50 95 ARG A CA 1
ATOM 653 C C . ARG A 1 95 ? 4.926 2.505 -2.032 1.00 94.50 95 ARG A C 1
ATOM 655 O O . ARG A 1 95 ? 3.805 2.641 -2.517 1.00 94.50 95 ARG A O 1
ATOM 662 N N . MET A 1 96 ? 5.420 1.321 -1.672 1.00 94.56 96 MET A N 1
ATOM 663 C CA . MET A 1 96 ? 4.749 0.035 -1.797 1.00 94.56 96 MET A CA 1
ATOM 664 C C . MET A 1 96 ? 5.213 -0.910 -0.683 1.00 94.56 96 MET A C 1
ATOM 666 O O . MET A 1 96 ? 6.412 -1.048 -0.440 1.00 94.56 96 MET A O 1
ATOM 670 N N . ALA A 1 97 ? 4.274 -1.583 -0.023 1.00 94.62 97 ALA A N 1
ATOM 671 C CA . ALA A 1 97 ? 4.563 -2.656 0.922 1.00 94.62 97 ALA A CA 1
ATOM 672 C C . ALA A 1 97 ? 3.420 -3.674 0.953 1.00 94.62 97 ALA A C 1
ATOM 674 O O . ALA A 1 97 ? 2.273 -3.350 0.636 1.00 94.62 97 ALA A O 1
ATOM 675 N N . ARG A 1 98 ? 3.734 -4.901 1.374 1.00 94.50 98 ARG A N 1
ATOM 676 C CA . ARG A 1 98 ? 2.737 -5.894 1.769 1.00 94.50 98 ARG A CA 1
ATOM 677 C C . ARG A 1 98 ? 2.825 -6.119 3.272 1.00 94.50 98 ARG A C 1
ATOM 679 O O . ARG A 1 98 ? 3.918 -6.198 3.826 1.00 94.50 98 ARG A O 1
ATOM 686 N N . LEU A 1 99 ? 1.671 -6.218 3.908 1.00 92.50 99 LEU A N 1
ATOM 687 C CA . LEU A 1 99 ? 1.492 -6.511 5.316 1.00 92.50 99 LEU A CA 1
ATOM 688 C C . LEU A 1 99 ? 0.777 -7.853 5.469 1.00 92.50 99 LEU A C 1
ATOM 690 O O . LEU A 1 99 ? -0.071 -8.228 4.652 1.00 92.50 99 LEU A O 1
ATOM 694 N N . LEU A 1 100 ? 1.107 -8.563 6.539 1.00 90.56 100 LEU A N 1
ATOM 695 C CA . LEU A 1 100 ? 0.361 -9.724 7.003 1.00 90.56 100 LEU A CA 1
ATOM 696 C C . LEU A 1 100 ? -1.006 -9.289 7.550 1.00 90.56 100 LEU A C 1
ATOM 698 O O . LEU A 1 100 ? -1.234 -8.115 7.840 1.00 90.56 100 LEU A O 1
ATOM 702 N N . SER A 1 101 ? -1.917 -10.241 7.752 1.00 84.00 101 SER A N 1
ATOM 703 C CA . SER A 1 101 ? -3.219 -9.977 8.388 1.00 84.00 101 SER A CA 1
ATOM 704 C C . SER A 1 101 ? -3.093 -9.436 9.821 1.00 84.00 101 SER A C 1
ATOM 706 O O . SER A 1 101 ? -4.005 -8.779 10.326 1.00 84.00 101 SER A O 1
ATOM 708 N N . THR A 1 102 ? -1.943 -9.675 10.459 1.00 83.69 102 THR A N 1
ATOM 709 C CA . THR A 1 102 ? -1.558 -9.113 11.759 1.00 83.69 102 THR A CA 1
ATOM 710 C C . THR A 1 102 ? -1.115 -7.651 11.678 1.00 83.69 102 THR A C 1
ATOM 712 O O . THR A 1 102 ? -1.064 -6.991 12.707 1.00 83.69 102 THR A O 1
ATOM 715 N N . GLY A 1 103 ? -0.812 -7.140 10.479 1.00 85.31 103 GLY A N 1
ATOM 716 C CA . GLY A 1 103 ? -0.272 -5.801 10.226 1.00 85.31 103 GLY A CA 1
ATOM 717 C C . GLY A 1 103 ? 1.257 -5.712 10.211 1.00 85.31 103 GLY A C 1
ATOM 718 O O . GLY A 1 103 ? 1.791 -4.658 9.886 1.00 85.31 103 GLY A O 1
ATOM 719 N N . GLU A 1 104 ? 1.962 -6.807 10.500 1.00 89.31 104 GLU A N 1
ATOM 720 C CA . GLU A 1 104 ? 3.423 -6.889 10.356 1.00 89.31 104 GLU A CA 1
ATOM 721 C C . GLU A 1 104 ? 3.853 -6.826 8.884 1.00 89.31 104 GLU A C 1
ATOM 723 O O . GLU A 1 104 ? 3.107 -7.245 7.996 1.00 89.31 104 GLU A O 1
ATOM 728 N N . VAL A 1 105 ? 5.072 -6.350 8.608 1.00 91.56 105 VAL A N 1
ATOM 729 C CA . VAL A 1 105 ? 5.611 -6.321 7.236 1.00 91.56 105 VAL A CA 1
ATOM 730 C C . VAL A 1 105 ? 5.836 -7.740 6.726 1.00 91.56 105 VAL A C 1
ATOM 732 O O . VAL A 1 105 ? 6.550 -8.532 7.340 1.00 91.56 105 VAL A O 1
ATOM 735 N N . ASP A 1 106 ? 5.286 -8.050 5.555 1.00 93.31 106 ASP A N 1
ATOM 736 C CA . ASP A 1 106 ? 5.592 -9.290 4.856 1.00 93.31 106 ASP A CA 1
ATOM 737 C C . ASP A 1 106 ? 6.937 -9.162 4.130 1.00 93.31 106 ASP A C 1
ATOM 739 O O . ASP A 1 106 ? 7.034 -8.618 3.028 1.00 93.31 106 ASP A O 1
ATOM 743 N N . VAL A 1 107 ? 7.992 -9.682 4.755 1.00 92.50 107 VAL A N 1
ATOM 744 C CA . VAL A 1 107 ? 9.355 -9.654 4.206 1.00 92.50 107 VAL A CA 1
ATOM 745 C C . VAL A 1 107 ? 9.525 -10.505 2.945 1.00 92.50 107 VAL A C 1
ATOM 747 O O . VAL A 1 107 ? 10.487 -10.299 2.215 1.00 92.50 107 VAL A O 1
ATOM 750 N N . THR A 1 108 ? 8.590 -11.419 2.651 1.00 94.88 108 THR A N 1
ATOM 751 C CA . THR A 1 108 ? 8.610 -12.218 1.410 1.00 94.88 108 THR A CA 1
ATOM 752 C C . THR A 1 108 ? 8.139 -11.436 0.184 1.00 94.88 108 THR A C 1
ATOM 754 O O . THR A 1 108 ? 8.241 -11.930 -0.936 1.00 94.88 108 THR A O 1
ATOM 757 N N . PHE A 1 109 ? 7.608 -10.228 0.391 1.00 95.25 109 PHE A N 1
ATOM 758 C CA . PHE A 1 109 ? 7.288 -9.280 -0.666 1.00 95.25 109 PHE A CA 1
ATOM 759 C C . PHE A 1 109 ? 8.317 -8.156 -0.683 1.00 95.25 109 PHE A C 1
ATOM 761 O O . PHE A 1 109 ? 8.316 -7.299 0.207 1.00 95.25 109 PHE A O 1
ATOM 768 N N . ASP A 1 110 ? 9.163 -8.130 -1.704 1.00 94.88 110 ASP A N 1
ATOM 769 C CA . ASP A 1 110 ? 10.198 -7.126 -1.882 1.00 94.88 110 ASP A CA 1
ATOM 770 C C . ASP A 1 110 ? 10.013 -6.359 -3.201 1.00 94.88 110 ASP A C 1
ATOM 772 O O . ASP A 1 110 ? 10.288 -6.900 -4.271 1.00 94.88 110 ASP A O 1
ATOM 776 N N . PRO A 1 111 ? 9.555 -5.092 -3.158 1.00 94.00 111 PRO A N 1
ATOM 777 C CA . PRO A 1 111 ? 9.464 -4.250 -4.345 1.00 94.00 111 PRO A CA 1
ATOM 778 C C . PRO A 1 111 ? 10.815 -3.634 -4.760 1.00 94.00 111 PRO A C 1
ATOM 780 O O . PRO A 1 111 ? 10.823 -2.716 -5.584 1.00 94.00 111 PRO A O 1
ATOM 783 N N . GLY A 1 112 ? 11.932 -4.066 -4.161 1.00 93.88 112 GLY A N 1
ATOM 784 C CA . GLY A 1 112 ? 13.270 -3.538 -4.409 1.00 93.88 112 GLY A CA 1
ATOM 785 C C . GLY A 1 112 ? 13.367 -2.064 -4.017 1.00 93.88 112 GLY A C 1
ATOM 786 O O . GLY A 1 112 ? 12.998 -1.674 -2.905 1.00 93.88 112 GLY A O 1
ATOM 787 N N . TYR A 1 113 ? 13.800 -1.207 -4.944 1.00 93.69 113 TYR A N 1
ATOM 788 C CA . TYR A 1 113 ? 13.795 0.248 -4.732 1.00 93.69 113 TYR A CA 1
ATOM 789 C C . TYR A 1 113 ? 12.385 0.863 -4.700 1.00 93.69 113 TYR A C 1
ATOM 791 O O . TYR A 1 113 ? 12.245 2.040 -4.361 1.00 93.69 113 TYR A O 1
ATOM 799 N N . GLY A 1 114 ? 11.345 0.089 -5.027 1.00 93.88 114 GLY A N 1
ATOM 800 C CA . GLY A 1 114 ? 9.955 0.532 -5.060 1.00 93.88 114 GLY A CA 1
ATOM 801 C C . GLY A 1 114 ? 9.659 1.513 -6.194 1.00 93.88 114 GLY A C 1
ATOM 802 O O . GLY A 1 114 ? 10.403 1.620 -7.171 1.00 93.88 114 GLY A O 1
ATOM 803 N N . ALA A 1 115 ? 8.545 2.236 -6.086 1.00 94.38 115 ALA A N 1
ATOM 804 C CA . ALA A 1 115 ? 8.184 3.248 -7.075 1.00 94.38 115 ALA A CA 1
ATOM 805 C C . ALA A 1 115 ? 8.992 4.538 -6.863 1.00 94.38 115 ALA A C 1
ATOM 807 O O . ALA A 1 115 ? 9.117 5.025 -5.739 1.00 94.38 115 ALA A O 1
ATOM 808 N N . GLY A 1 116 ? 9.463 5.156 -7.951 1.00 92.69 116 GLY A N 1
ATOM 809 C CA . GLY A 1 116 ? 10.195 6.430 -7.897 1.00 92.69 116 GLY A CA 1
ATOM 810 C C . GLY A 1 116 ? 9.348 7.638 -7.465 1.00 92.69 116 GLY A C 1
ATOM 811 O O . GLY A 1 116 ? 9.880 8.722 -7.244 1.00 92.69 116 GLY A O 1
ATOM 812 N N . SER A 1 117 ? 8.027 7.478 -7.356 1.00 93.88 117 SER A N 1
ATOM 813 C CA . SER A 1 117 ? 7.078 8.482 -6.862 1.00 93.88 117 SER A CA 1
ATOM 814 C C . SER A 1 117 ? 5.810 7.792 -6.329 1.00 93.88 117 SER A C 1
ATOM 816 O O . SER A 1 117 ? 5.754 6.566 -6.254 1.00 93.88 117 SER A O 1
ATOM 818 N N . ASN A 1 118 ? 4.797 8.563 -5.934 1.00 92.25 118 ASN A N 1
ATOM 819 C CA . ASN A 1 118 ? 3.584 8.087 -5.270 1.00 92.25 118 ASN A CA 1
ATOM 820 C C . ASN A 1 118 ? 2.863 6.994 -6.075 1.00 92.25 118 ASN A C 1
ATOM 822 O O . ASN A 1 118 ? 2.546 7.185 -7.256 1.00 92.25 118 ASN A O 1
ATOM 826 N N . VAL A 1 119 ? 2.534 5.889 -5.403 1.00 95.31 119 VAL A N 1
ATOM 827 C CA . VAL A 1 119 ? 1.561 4.899 -5.882 1.00 95.31 119 VAL A CA 1
ATOM 828 C C . VAL A 1 119 ? 0.180 5.365 -5.437 1.00 95.31 119 VAL A C 1
ATOM 830 O O . VAL A 1 119 ? -0.091 5.437 -4.245 1.00 95.31 119 VAL A O 1
ATOM 833 N N . ARG A 1 120 ? -0.686 5.709 -6.390 1.00 93.38 120 ARG A N 1
ATOM 834 C CA . ARG A 1 120 ? -2.003 6.310 -6.120 1.00 93.38 120 ARG A CA 1
ATOM 835 C C . ARG A 1 120 ? -3.143 5.305 -6.158 1.00 93.38 120 ARG A C 1
ATOM 837 O O . ARG A 1 120 ? -4.194 5.563 -5.587 1.00 93.38 120 ARG A O 1
ATOM 844 N N . CYS A 1 121 ? -2.961 4.183 -6.845 1.00 91.88 121 CYS A N 1
ATOM 845 C CA . CYS A 1 121 ? -3.910 3.082 -6.814 1.00 91.88 121 CYS A CA 1
ATOM 846 C C . CYS A 1 121 ? -3.292 1.746 -7.187 1.00 91.88 121 CYS A C 1
ATOM 848 O O . CYS A 1 121 ? -2.171 1.666 -7.690 1.00 91.88 121 CYS A O 1
ATOM 850 N N . MET A 1 122 ? -4.046 0.686 -6.912 1.00 93.94 122 MET A N 1
ATOM 851 C CA . MET A 1 122 ? -3.650 -0.676 -7.212 1.00 93.94 122 MET A CA 1
ATOM 852 C C . MET A 1 122 ? -4.853 -1.571 -7.495 1.00 93.94 122 MET A C 1
ATOM 854 O O . MET A 1 122 ? -5.979 -1.276 -7.096 1.00 93.94 122 MET A O 1
ATOM 858 N N . ALA A 1 123 ? -4.579 -2.679 -8.171 1.00 92.62 123 ALA A N 1
ATOM 859 C CA . ALA A 1 123 ? -5.517 -3.726 -8.523 1.00 92.62 123 ALA A CA 1
ATOM 860 C C . ALA A 1 123 ? -4.870 -5.084 -8.269 1.00 92.62 123 ALA A C 1
ATOM 862 O O . ALA A 1 123 ? -3.872 -5.421 -8.908 1.00 92.62 123 ALA A O 1
ATOM 863 N N . VAL A 1 124 ? -5.450 -5.870 -7.368 1.00 91.69 124 VAL A N 1
ATOM 864 C CA . VAL A 1 124 ? -5.035 -7.257 -7.144 1.00 91.69 124 VAL A CA 1
ATOM 865 C C . VAL A 1 124 ? -5.673 -8.142 -8.218 1.00 91.69 124 VAL A C 1
ATOM 867 O O . VAL A 1 124 ? -6.875 -8.060 -8.480 1.00 91.69 124 VAL A O 1
ATOM 870 N N . GLN A 1 125 ? -4.858 -8.959 -8.876 1.00 90.69 125 GLN A N 1
ATOM 871 C CA . GLN A 1 125 ? -5.283 -9.932 -9.877 1.00 90.69 125 GLN A CA 1
ATOM 872 C C . GLN A 1 125 ? -5.560 -11.293 -9.220 1.00 90.69 125 GLN A C 1
ATOM 874 O O . GLN A 1 125 ? -5.089 -11.581 -8.121 1.00 90.69 125 GLN A O 1
ATOM 879 N N . SER A 1 126 ? -6.335 -12.145 -9.893 1.00 89.19 126 SER A N 1
ATOM 880 C CA . SER A 1 126 ? -6.707 -13.473 -9.380 1.00 89.19 126 SER A CA 1
ATOM 881 C C . SER A 1 126 ? -5.523 -14.432 -9.235 1.00 89.19 126 SER A C 1
ATOM 883 O O . SER A 1 126 ? -5.593 -15.368 -8.448 1.00 89.19 126 SER A O 1
ATOM 885 N N . ASP A 1 127 ? -4.439 -14.198 -9.976 1.00 88.44 127 ASP A N 1
ATOM 886 C CA . ASP A 1 127 ? -3.172 -14.932 -9.879 1.00 88.44 127 ASP A CA 1
ATOM 887 C C . ASP A 1 127 ? -2.266 -14.419 -8.738 1.00 88.44 127 ASP A C 1
ATOM 889 O O . ASP A 1 127 ? -1.137 -14.881 -8.583 1.00 88.44 127 ASP A O 1
ATOM 893 N N . GLY A 1 128 ? -2.743 -13.457 -7.939 1.00 88.19 128 GLY A N 1
ATOM 894 C CA . GLY A 1 128 ? -2.005 -12.854 -6.829 1.00 88.19 128 GLY A CA 1
ATOM 895 C C . GLY A 1 128 ? -1.015 -11.763 -7.246 1.00 88.19 128 GLY A C 1
ATOM 896 O O . GLY A 1 128 ? -0.383 -11.158 -6.376 1.00 88.19 128 GLY A O 1
ATOM 897 N N . LYS A 1 129 ? -0.884 -11.471 -8.547 1.00 93.31 129 LYS A N 1
ATOM 898 C CA . LYS A 1 129 ? -0.131 -10.307 -9.023 1.00 93.31 129 LYS A CA 1
ATOM 899 C C . LYS A 1 129 ? -0.873 -9.020 -8.695 1.00 93.31 129 LYS A C 1
ATOM 901 O O . LYS A 1 129 ? -2.081 -9.009 -8.455 1.00 93.31 129 LYS A O 1
ATOM 906 N N . VAL A 1 130 ? -0.156 -7.904 -8.721 1.00 93.94 130 VAL A N 1
ATOM 907 C CA . VAL A 1 130 ? -0.750 -6.586 -8.487 1.00 93.94 130 VAL A CA 1
ATOM 908 C C . VAL A 1 130 ? -0.357 -5.617 -9.588 1.00 93.94 130 VAL A C 1
ATOM 910 O O . VAL A 1 130 ? 0.815 -5.468 -9.915 1.00 93.94 130 VAL A O 1
ATOM 913 N N . VAL A 1 131 ? -1.341 -4.934 -10.162 1.00 93.75 131 VAL A N 1
ATOM 914 C CA . VAL A 1 131 ? -1.110 -3.791 -11.048 1.00 93.75 131 VAL A CA 1
ATOM 915 C C . VAL A 1 131 ? -1.165 -2.529 -10.198 1.00 93.75 131 VAL A C 1
ATOM 917 O O . VAL A 1 131 ? -2.126 -2.327 -9.463 1.00 93.75 131 VAL A O 1
ATOM 920 N N . VAL A 1 132 ? -0.144 -1.686 -10.288 1.00 94.19 132 VAL A N 1
ATOM 921 C CA . VAL A 1 132 ? -0.020 -0.433 -9.538 1.00 94.19 132 VAL A CA 1
ATOM 922 C C . VAL A 1 132 ? 0.005 0.747 -10.501 1.00 94.19 132 VAL A C 1
ATOM 924 O O . VAL A 1 132 ? 0.651 0.694 -11.550 1.00 94.19 132 VAL A O 1
ATOM 927 N N . GLY A 1 133 ? -0.706 1.810 -10.133 1.00 92.81 133 GLY A N 1
ATOM 928 C CA . GLY A 1 133 ? -0.813 3.055 -10.884 1.00 92.81 133 GLY A CA 1
ATOM 929 C C . GLY A 1 133 ? -0.417 4.256 -10.027 1.00 92.81 133 GLY A C 1
ATOM 930 O O . GLY A 1 133 ? -0.708 4.295 -8.829 1.00 92.81 133 GLY A O 1
ATOM 931 N N . GLY A 1 134 ? 0.251 5.250 -10.608 1.00 93.19 134 GLY A N 1
ATOM 932 C CA . GLY A 1 134 ? 0.743 6.392 -9.841 1.00 93.19 134 GLY A CA 1
ATOM 933 C C . GLY A 1 134 ? 1.442 7.472 -10.657 1.00 93.19 134 GLY A C 1
ATOM 934 O O . GLY A 1 134 ? 1.327 7.539 -11.876 1.00 93.19 134 GLY A O 1
ATOM 935 N N . SER A 1 135 ? 2.178 8.332 -9.958 1.00 92.75 135 SER A N 1
ATOM 936 C CA . SER A 1 135 ? 2.930 9.453 -10.546 1.00 92.75 135 SER A CA 1
ATOM 937 C C . SER A 1 135 ? 4.400 9.108 -10.827 1.00 92.75 135 SER A C 1
ATOM 939 O O . SER A 1 135 ? 5.208 9.996 -11.082 1.00 92.75 135 SER A O 1
ATOM 941 N N . PHE A 1 136 ? 4.771 7.828 -10.756 1.00 92.00 136 PHE A N 1
ATOM 942 C CA . PHE A 1 136 ? 6.146 7.370 -10.939 1.00 92.00 136 PHE A CA 1
ATOM 943 C C . PHE A 1 136 ? 6.529 7.236 -12.419 1.00 92.00 136 PHE A C 1
ATOM 945 O O . PHE A 1 136 ? 5.702 6.935 -13.279 1.00 92.00 136 PHE A O 1
ATOM 952 N N . SER A 1 137 ? 7.812 7.450 -12.705 1.00 92.00 137 SER A N 1
ATOM 953 C CA . SER A 1 137 ? 8.445 7.187 -14.007 1.00 92.00 137 SER A CA 1
ATOM 954 C C . SER A 1 137 ? 9.338 5.943 -13.988 1.00 92.00 137 SER A C 1
ATOM 956 O O . SER A 1 137 ? 9.761 5.463 -15.042 1.00 92.00 137 SER A O 1
ATOM 958 N N . THR A 1 138 ? 9.610 5.412 -12.797 1.00 92.75 138 THR A N 1
ATOM 959 C CA . THR A 1 138 ? 10.401 4.208 -12.571 1.00 92.75 138 THR A CA 1
ATOM 960 C C . THR A 1 138 ? 9.778 3.355 -11.472 1.00 92.75 138 THR A C 1
ATOM 962 O O . THR A 1 138 ? 9.137 3.868 -10.549 1.00 92.75 138 THR A O 1
ATOM 965 N N . PHE A 1 139 ? 9.982 2.046 -11.569 1.00 94.19 139 PHE A N 1
ATOM 966 C CA . PHE A 1 139 ? 9.707 1.091 -10.506 1.00 94.19 139 PHE A CA 1
ATOM 967 C C . PHE A 1 139 ? 10.898 0.141 -10.408 1.00 94.19 139 PHE A C 1
ATOM 969 O O . PHE A 1 139 ? 11.309 -0.420 -11.422 1.00 94.19 139 PHE A O 1
ATOM 976 N N . ASP A 1 140 ? 11.467 0.007 -9.213 1.00 94.38 140 ASP A N 1
ATOM 977 C CA . ASP A 1 140 ? 12.677 -0.773 -8.946 1.00 94.38 140 ASP A CA 1
ATOM 978 C C . ASP A 1 140 ? 13.846 -0.425 -9.893 1.00 94.38 140 ASP A C 1
ATOM 980 O O . ASP A 1 140 ? 14.499 -1.274 -10.489 1.00 94.38 140 ASP A O 1
ATOM 984 N N . GLY A 1 141 ? 14.039 0.873 -10.152 1.00 90.44 141 GLY A N 1
ATOM 985 C CA . GLY A 1 141 ? 15.047 1.370 -11.101 1.00 90.44 141 GLY A CA 1
ATOM 986 C C . GLY A 1 141 ? 14.725 1.143 -12.588 1.00 90.44 141 GLY A C 1
ATOM 987 O O . GLY A 1 141 ? 15.377 1.739 -13.445 1.00 90.44 141 GLY A O 1
ATOM 988 N N . VAL A 1 142 ? 13.695 0.362 -12.924 1.00 90.31 142 VAL A N 1
ATOM 989 C CA . VAL A 1 142 ? 13.256 0.111 -14.305 1.00 90.31 142 VAL A CA 1
ATOM 990 C C . VAL A 1 142 ? 12.274 1.190 -14.758 1.00 90.31 142 VAL A C 1
ATOM 992 O O . VAL A 1 142 ? 11.346 1.544 -14.032 1.00 90.31 142 VAL A O 1
ATOM 995 N N . VAL A 1 143 ? 12.433 1.696 -15.985 1.00 89.81 143 VAL A N 1
ATOM 996 C CA . VAL A 1 143 ? 11.522 2.698 -16.563 1.00 89.81 143 VAL A CA 1
ATOM 997 C C . VAL A 1 143 ? 10.113 2.122 -16.704 1.00 89.81 143 VAL A C 1
ATOM 999 O O . VAL A 1 143 ? 9.882 1.156 -17.435 1.00 89.81 143 VAL A O 1
ATOM 1002 N N . ARG A 1 144 ? 9.160 2.740 -16.001 1.00 86.44 144 ARG A N 1
ATOM 1003 C CA . ARG A 1 144 ? 7.734 2.400 -15.988 1.00 86.44 144 ARG A CA 1
ATOM 1004 C C . ARG A 1 144 ? 6.938 3.687 -15.842 1.00 86.44 144 ARG A C 1
ATOM 1006 O O . ARG A 1 144 ? 6.938 4.308 -14.785 1.00 86.44 144 ARG A O 1
ATOM 1013 N N . HIS A 1 145 ? 6.271 4.101 -16.911 1.00 86.94 145 HIS A N 1
ATOM 1014 C CA . HIS A 1 145 ? 5.508 5.343 -16.913 1.00 86.94 145 HIS A CA 1
ATOM 1015 C C . HIS A 1 145 ? 4.126 5.113 -16.309 1.00 86.94 145 HIS A C 1
ATOM 1017 O O . HIS A 1 145 ? 3.249 4.567 -16.973 1.00 86.94 145 HIS A O 1
ATOM 1023 N N . MET A 1 146 ? 3.947 5.543 -15.057 1.00 89.81 146 MET A N 1
ATOM 1024 C CA . MET A 1 146 ? 2.674 5.620 -14.326 1.00 89.81 146 MET A CA 1
ATOM 1025 C C . MET A 1 146 ? 1.971 4.290 -14.039 1.00 89.81 146 MET A C 1
ATOM 1027 O O . MET A 1 146 ? 1.053 4.273 -13.224 1.00 89.81 146 MET A O 1
ATOM 1031 N N . LEU A 1 147 ? 2.384 3.190 -14.672 1.00 91.25 147 LEU A N 1
ATOM 1032 C CA . LEU A 1 147 ? 1.780 1.872 -14.536 1.00 91.25 147 LEU A CA 1
ATOM 1033 C C . LEU A 1 147 ? 2.860 0.785 -14.500 1.00 91.25 147 LEU A C 1
ATOM 1035 O O . LEU A 1 147 ? 3.755 0.743 -15.349 1.00 91.25 147 LEU A O 1
ATOM 1039 N N . ALA A 1 148 ? 2.748 -0.125 -13.539 1.00 92.44 148 ALA A N 1
ATOM 1040 C CA . ALA A 1 148 ? 3.577 -1.320 -13.443 1.00 92.44 148 ALA A CA 1
ATOM 1041 C C . ALA A 1 148 ? 2.731 -2.499 -12.957 1.00 92.44 148 ALA A C 1
ATOM 1043 O O . ALA A 1 148 ? 1.735 -2.312 -12.263 1.00 92.44 148 ALA A O 1
ATOM 1044 N N . ARG A 1 149 ? 3.136 -3.720 -13.306 1.00 94.25 149 ARG A N 1
ATOM 1045 C CA . ARG A 1 149 ? 2.629 -4.933 -12.665 1.00 94.25 149 ARG A CA 1
ATOM 1046 C C . ARG A 1 149 ? 3.752 -5.552 -11.850 1.00 94.25 149 ARG A C 1
ATOM 1048 O O . ARG A 1 149 ? 4.881 -5.614 -12.333 1.00 94.25 149 ARG A O 1
ATOM 1055 N N . LEU A 1 150 ? 3.434 -5.997 -10.644 1.00 95.25 150 LEU A N 1
ATOM 1056 C CA . LEU A 1 150 ? 4.334 -6.706 -9.747 1.00 95.25 150 LEU A CA 1
ATOM 1057 C C . LEU A 1 150 ? 3.881 -8.158 -9.618 1.00 95.25 150 LEU A C 1
ATOM 1059 O O . LEU A 1 150 ? 2.680 -8.451 -9.608 1.00 95.25 150 LEU A O 1
ATOM 1063 N N . ASN A 1 151 ? 4.851 -9.054 -9.511 1.00 96.31 151 ASN A N 1
ATOM 1064 C CA . ASN A 1 151 ? 4.634 -10.452 -9.188 1.00 96.31 151 ASN A CA 1
ATOM 1065 C C . ASN A 1 151 ? 4.248 -10.616 -7.708 1.00 96.31 151 ASN A C 1
ATOM 1067 O O . ASN A 1 151 ? 4.290 -9.677 -6.909 1.00 96.31 151 ASN A O 1
ATOM 1071 N N . THR A 1 152 ? 3.878 -11.836 -7.328 1.00 95.25 152 THR A N 1
ATOM 1072 C CA . THR A 1 152 ? 3.481 -12.191 -5.955 1.00 95.25 152 THR A CA 1
ATOM 1073 C C . THR A 1 152 ? 4.597 -12.004 -4.925 1.00 95.25 152 THR A C 1
ATOM 1075 O O . THR A 1 152 ? 4.317 -11.984 -3.728 1.00 95.25 152 THR A O 1
ATOM 1078 N N . ASP A 1 153 ? 5.847 -11.881 -5.360 1.00 94.88 153 ASP A N 1
ATOM 1079 C CA . ASP A 1 153 ? 7.024 -11.616 -4.527 1.00 94.88 153 ASP A CA 1
ATOM 1080 C C . ASP A 1 153 ? 7.416 -10.128 -4.490 1.00 94.88 153 ASP A C 1
ATOM 1082 O O . ASP A 1 153 ? 8.355 -9.773 -3.793 1.00 94.88 153 ASP A O 1
ATOM 1086 N N . GLY A 1 154 ? 6.703 -9.251 -5.204 1.00 94.19 154 GLY A N 1
ATOM 1087 C CA . GLY A 1 154 ? 7.001 -7.818 -5.286 1.00 94.19 154 GLY A CA 1
ATOM 1088 C C . GLY A 1 154 ? 7.909 -7.407 -6.442 1.00 94.19 154 GLY A C 1
ATOM 1089 O O . GLY A 1 154 ? 7.950 -6.219 -6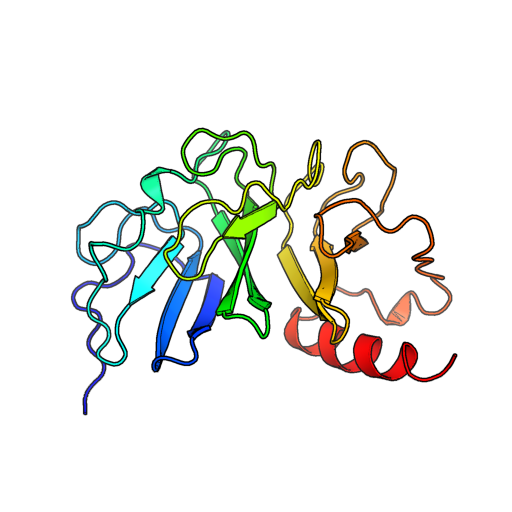.767 1.00 94.19 154 GLY A O 1
ATOM 1090 N N . SER A 1 155 ? 8.540 -8.357 -7.136 1.00 95.56 155 SER A N 1
ATOM 1091 C CA . SER A 1 155 ? 9.371 -8.064 -8.306 1.00 95.56 155 SER A CA 1
ATOM 1092 C C . SER A 1 155 ? 8.543 -7.514 -9.472 1.00 95.56 155 SER A C 1
ATOM 1094 O O . SER A 1 155 ? 7.382 -7.882 -9.668 1.00 95.56 155 SER A O 1
ATOM 1096 N N . VAL A 1 156 ? 9.129 -6.631 -10.283 1.00 94.12 156 VAL A N 1
ATOM 1097 C CA . VAL A 1 156 ? 8.453 -6.078 -11.468 1.00 94.12 156 VAL A CA 1
ATOM 1098 C C . VAL A 1 156 ? 8.261 -7.164 -12.533 1.00 94.12 156 VAL A C 1
ATOM 1100 O O . VAL A 1 156 ? 9.218 -7.789 -12.985 1.00 94.12 156 VAL A O 1
ATOM 1103 N N . ASP A 1 157 ? 7.029 -7.334 -13.017 1.00 93.12 157 ASP A N 1
ATOM 1104 C CA . ASP A 1 157 ? 6.725 -8.211 -14.148 1.00 93.12 157 ASP A CA 1
ATOM 1105 C C . ASP A 1 157 ? 7.205 -7.558 -15.457 1.00 93.12 157 ASP A C 1
ATOM 1107 O O . ASP A 1 157 ? 6.567 -6.667 -16.030 1.00 93.12 157 ASP A O 1
ATOM 1111 N N . THR A 1 158 ? 8.366 -7.992 -15.945 1.00 88.31 158 THR A N 1
ATOM 1112 C CA . THR A 1 158 ? 8.976 -7.484 -17.183 1.00 88.31 158 THR A CA 1
ATOM 1113 C C . THR A 1 158 ? 8.195 -7.856 -18.441 1.00 88.31 158 THR A C 1
ATOM 1115 O O . THR A 1 158 ? 8.271 -7.133 -19.436 1.00 88.31 158 THR A O 1
ATOM 1118 N N . ASN A 1 159 ? 7.372 -8.905 -18.376 1.00 87.25 159 ASN A N 1
ATOM 1119 C CA . ASN A 1 159 ? 6.528 -9.358 -19.478 1.00 87.25 159 ASN A CA 1
ATOM 1120 C C . ASN A 1 159 ? 5.215 -8.571 -19.568 1.00 87.25 159 ASN A C 1
ATOM 1122 O O . ASN A 1 159 ? 4.522 -8.643 -20.585 1.00 87.25 159 ASN A O 1
ATOM 1126 N N . PHE A 1 160 ? 4.872 -7.780 -18.545 1.00 84.25 160 PHE A N 1
ATOM 1127 C CA . PHE A 1 160 ? 3.741 -6.865 -18.621 1.00 84.25 160 PHE A CA 1
ATOM 1128 C C . PHE A 1 160 ? 4.037 -5.727 -19.606 1.00 84.25 160 PHE A C 1
ATOM 1130 O O . PHE A 1 160 ? 4.784 -4.779 -19.320 1.00 84.25 160 PHE A O 1
ATOM 1137 N N . ARG A 1 161 ? 3.429 -5.834 -20.790 1.00 72.00 161 ARG A N 1
ATOM 1138 C CA . ARG A 1 161 ? 3.431 -4.802 -21.824 1.00 72.00 161 ARG A CA 1
ATOM 1139 C C . ARG A 1 161 ? 2.123 -4.033 -21.768 1.00 72.00 161 ARG A C 1
ATOM 1141 O O . ARG A 1 161 ? 1.095 -4.505 -22.233 1.00 72.00 161 ARG A O 1
ATOM 1148 N N . CYS A 1 162 ? 2.183 -2.818 -21.239 1.00 60.97 162 CYS A N 1
ATOM 1149 C CA . CYS A 1 162 ? 1.106 -1.854 -21.401 1.00 60.97 162 CYS A CA 1
ATOM 1150 C C . CYS A 1 162 ? 1.186 -1.294 -22.829 1.00 60.97 162 CYS A C 1
ATOM 1152 O O . CYS A 1 162 ? 1.836 -0.275 -23.062 1.00 60.97 162 CYS A O 1
ATOM 1154 N N . SER A 1 163 ? 0.615 -1.984 -23.821 1.00 51.97 163 SER A N 1
ATOM 1155 C CA . SER A 1 163 ? 0.552 -1.433 -25.176 1.00 51.97 163 SER A CA 1
ATOM 1156 C C . SER A 1 163 ? -0.436 -0.268 -25.183 1.00 51.97 163 SER A C 1
ATOM 1158 O O . SER A 1 163 ? -1.649 -0.465 -25.186 1.00 51.97 163 SER A O 1
ATOM 1160 N N . LEU A 1 164 ? 0.086 0.957 -25.174 1.00 49.28 164 LEU A N 1
ATOM 1161 C CA . LEU A 1 164 ? -0.660 2.210 -25.311 1.00 49.28 164 LEU A CA 1
ATOM 1162 C C . LEU A 1 164 ? -1.234 2.377 -26.738 1.00 49.28 164 LEU A C 1
ATOM 1164 O O . LEU A 1 164 ? -0.965 3.367 -27.408 1.00 49.28 164 LEU A O 1
ATOM 1168 N N . ALA A 1 165 ? -2.042 1.422 -27.210 1.00 38.62 165 ALA A N 1
ATOM 1169 C CA . ALA A 1 165 ? -2.924 1.598 -28.371 1.00 38.62 165 ALA A CA 1
ATOM 1170 C C . ALA A 1 165 ? -4.289 2.202 -27.977 1.00 38.62 165 ALA A C 1
ATOM 1172 O O . ALA A 1 165 ? -5.082 2.572 -28.835 1.00 38.62 165 ALA A O 1
ATOM 1173 N N . SER A 1 166 ? -4.552 2.374 -26.679 1.00 42.34 166 SER A N 1
ATOM 1174 C CA . SER A 1 166 ? -5.732 3.070 -26.163 1.00 42.34 166 SER A CA 1
ATOM 1175 C C . SER A 1 166 ? -5.337 4.064 -25.070 1.00 42.34 166 SER A C 1
ATOM 1177 O O . SER A 1 166 ? -5.785 3.988 -23.926 1.00 42.34 166 SER A O 1
ATOM 1179 N N . ALA A 1 167 ? -4.501 5.042 -25.425 1.00 40.62 167 ALA A N 1
ATOM 1180 C CA . ALA A 1 167 ? -4.218 6.212 -24.587 1.00 40.62 167 ALA A CA 1
ATOM 1181 C C . ALA A 1 167 ? -5.461 7.105 -24.339 1.00 40.62 167 ALA A C 1
ATOM 1183 O O . ALA A 1 167 ? -5.377 8.104 -23.634 1.00 40.62 167 ALA A O 1
ATOM 1184 N N . SER A 1 168 ? -6.638 6.725 -24.847 1.00 42.25 168 SER A N 1
ATOM 1185 C CA . SER A 1 168 ? -7.937 7.272 -24.439 1.00 42.25 168 SER A CA 1
ATOM 1186 C C . SER A 1 168 ? -8.474 6.682 -23.123 1.00 42.25 168 SER A C 1
ATOM 1188 O O . SER A 1 168 ? -9.441 7.209 -22.582 1.00 42.25 168 SER A O 1
ATOM 1190 N N . ALA A 1 169 ? -7.853 5.628 -22.574 1.00 38.34 169 ALA A N 1
ATOM 1191 C CA . ALA A 1 169 ? -8.256 5.003 -21.307 1.00 38.34 169 ALA A CA 1
ATOM 1192 C C . ALA A 1 169 ? -7.437 5.467 -20.083 1.00 38.34 169 ALA A C 1
ATOM 1194 O O . ALA A 1 169 ? -7.794 5.139 -18.955 1.00 38.34 169 ALA A O 1
ATOM 1195 N N . CYS A 1 170 ? -6.369 6.247 -20.289 1.00 41.78 170 CYS A N 1
ATOM 1196 C CA . CYS A 1 170 ? -5.481 6.748 -19.233 1.00 41.78 170 CYS A CA 1
ATOM 1197 C C . CYS A 1 170 ? -5.633 8.269 -19.041 1.00 41.78 170 CYS A C 1
ATOM 1199 O O . CYS A 1 170 ? -4.659 9.015 -19.042 1.00 41.78 170 CYS A O 1
ATOM 1201 N N . SER A 1 171 ? -6.869 8.758 -18.925 1.00 30.41 171 SER A N 1
ATOM 1202 C CA . SER A 1 171 ? -7.125 10.070 -18.302 1.00 30.41 171 SER A CA 1
ATOM 1203 C C . SER A 1 171 ? -7.168 9.893 -16.770 1.00 30.41 171 SER A C 1
ATOM 1205 O O . SER A 1 171 ? -7.263 8.750 -16.316 1.00 30.41 171 SER A O 1
ATOM 1207 N N . PRO A 1 172 ? -7.107 10.960 -15.946 1.00 38.44 172 PRO A N 1
ATOM 1208 C CA . PRO A 1 172 ? -7.219 10.859 -14.489 1.00 38.44 172 PRO A CA 1
ATOM 1209 C C . PRO A 1 172 ? -8.666 10.522 -14.093 1.00 38.44 172 PRO A C 1
ATOM 1211 O O . PRO A 1 172 ? -9.407 11.344 -13.562 1.00 38.44 172 PRO A O 1
ATOM 1214 N N . TRP A 1 173 ? -9.106 9.311 -14.419 1.00 37.12 173 TRP A N 1
ATOM 1215 C CA . TRP A 1 173 ? -10.368 8.762 -13.956 1.00 37.12 173 TRP A CA 1
ATOM 1216 C C . TRP A 1 173 ? -10.175 8.283 -12.513 1.00 37.12 173 TRP A C 1
ATOM 1218 O O . TRP A 1 173 ? -9.096 7.787 -12.178 1.00 37.12 173 TRP A O 1
ATOM 1228 N N . PRO A 1 174 ? -11.192 8.400 -11.642 1.00 37.34 174 PRO A N 1
ATOM 1229 C CA . PRO A 1 174 ? -11.111 7.836 -10.302 1.00 37.34 174 PRO A CA 1
ATOM 1230 C C . PRO A 1 174 ? -10.766 6.348 -10.427 1.00 37.34 174 PRO A C 1
ATOM 1232 O O . PRO A 1 174 ? -11.431 5.614 -11.166 1.00 37.34 174 PRO A O 1
ATOM 1235 N N . CYS A 1 175 ? -9.712 5.919 -9.723 1.00 48.97 175 CYS A N 1
ATOM 1236 C CA . CYS A 1 175 ? -9.081 4.597 -9.836 1.00 48.97 175 CYS A CA 1
ATOM 1237 C C . CYS A 1 175 ? -10.045 3.396 -9.724 1.00 48.97 175 CYS A C 1
ATOM 1239 O O . CYS A 1 175 ? -9.678 2.279 -10.074 1.00 48.97 175 CYS A O 1
ATOM 1241 N N . PHE A 1 176 ? -11.297 3.614 -9.319 1.00 38.41 176 PHE A N 1
ATOM 1242 C CA . PHE A 1 176 ? -12.352 2.610 -9.218 1.00 38.41 176 PHE A CA 1
ATOM 1243 C C . PHE A 1 176 ? -12.739 1.937 -10.554 1.00 38.41 176 PHE A C 1
ATOM 1245 O O . PHE A 1 176 ? -13.158 0.784 -10.547 1.00 38.41 176 PHE A O 1
ATOM 1252 N N . ARG A 1 177 ? -12.598 2.612 -11.711 1.00 41.16 177 ARG A N 1
ATOM 1253 C CA . ARG A 1 177 ? -13.003 2.050 -13.026 1.00 41.16 177 ARG A CA 1
ATOM 1254 C C . ARG A 1 177 ? -11.878 1.429 -13.859 1.00 41.16 177 ARG A C 1
ATOM 1256 O O . ARG A 1 177 ? -12.172 0.764 -14.850 1.00 41.16 177 ARG A O 1
ATOM 1263 N N . MET A 1 178 ? -10.615 1.612 -13.476 1.00 44.06 178 MET A N 1
ATOM 1264 C CA . MET A 1 178 ? -9.474 1.046 -14.215 1.00 44.06 178 MET A CA 1
ATOM 1265 C C . MET A 1 178 ? -9.309 -0.461 -13.939 1.00 44.06 178 MET A C 1
ATOM 1267 O O . MET A 1 178 ? -8.956 -1.230 -14.831 1.00 44.06 178 MET A O 1
ATOM 1271 N N . VAL A 1 179 ? -9.653 -0.896 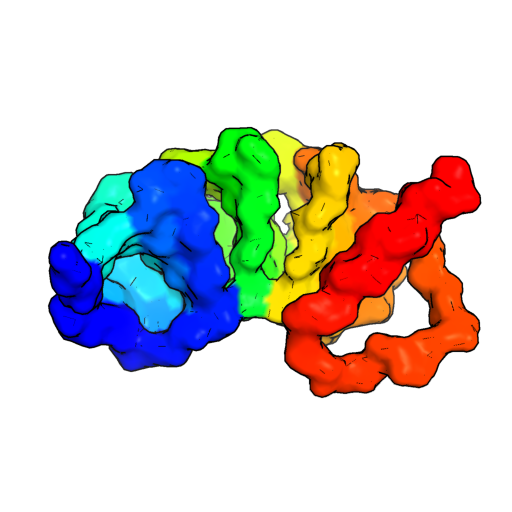-12.722 1.00 45.56 179 VAL A N 1
ATOM 1272 C CA . VAL A 1 179 ? -9.479 -2.278 -12.241 1.00 45.56 179 VAL A CA 1
ATOM 1273 C C . VAL A 1 179 ? -10.427 -3.269 -12.922 1.00 45.56 179 VAL A C 1
ATOM 1275 O O . VAL A 1 179 ? -10.026 -4.381 -13.253 1.00 45.56 179 VAL A O 1
ATOM 1278 N N . THR A 1 180 ? -11.666 -2.863 -13.207 1.00 38.78 180 THR A N 1
ATOM 1279 C CA . THR A 1 180 ? -12.692 -3.760 -13.766 1.00 38.78 180 THR A CA 1
ATOM 1280 C C . THR A 1 180 ? -12.473 -4.091 -15.244 1.00 38.78 180 THR A C 1
ATOM 1282 O O . THR A 1 180 ? -12.944 -5.126 -15.703 1.00 38.78 180 THR A O 1
ATOM 1285 N N . ARG A 1 181 ? -11.762 -3.243 -16.007 1.00 41.03 181 ARG A N 1
ATOM 1286 C CA . ARG A 1 181 ? -11.467 -3.509 -17.430 1.00 41.03 181 ARG A CA 1
ATOM 1287 C C . ARG A 1 181 ? -10.197 -4.328 -17.644 1.00 41.03 181 ARG A C 1
ATOM 1289 O O . ARG A 1 181 ? -10.209 -5.212 -18.490 1.00 41.03 181 ARG A O 1
ATOM 1296 N N . LEU A 1 182 ? -9.146 -4.120 -16.848 1.00 43.75 182 LEU A N 1
ATOM 1297 C CA . LEU A 1 182 ? -7.907 -4.899 -16.993 1.00 43.75 182 LEU A CA 1
ATOM 1298 C C . LEU A 1 182 ? -8.071 -6.376 -16.584 1.00 43.75 182 LEU A C 1
ATOM 1300 O O . LEU A 1 182 ? -7.360 -7.229 -17.104 1.00 43.75 182 LEU A O 1
ATOM 1304 N N . GLN A 1 183 ? -9.033 -6.700 -15.711 1.00 43.25 183 GLN A N 1
ATOM 1305 C CA . GLN A 1 183 ? -9.382 -8.091 -15.377 1.00 43.25 183 GLN A CA 1
ATOM 1306 C C . GLN A 1 183 ? -10.110 -8.831 -16.517 1.00 43.25 183 GLN A C 1
ATOM 1308 O O . GLN A 1 183 ? -10.075 -10.057 -16.557 1.00 43.25 183 GLN A O 1
ATOM 1313 N N . ALA A 1 184 ? -10.745 -8.111 -17.450 1.00 38.56 184 ALA A N 1
ATOM 1314 C CA . ALA A 1 184 ? -11.451 -8.708 -18.587 1.00 38.56 184 ALA A CA 1
ATOM 1315 C C . ALA A 1 184 ? -10.530 -9.011 -19.784 1.00 38.56 184 ALA A C 1
ATOM 1317 O O . ALA A 1 184 ? -10.870 -9.838 -20.621 1.00 38.56 184 ALA A O 1
ATOM 1318 N N . GLU A 1 185 ? -9.370 -8.355 -19.873 1.00 40.41 185 GLU A N 1
ATOM 1319 C CA . GLU A 1 185 ? -8.423 -8.534 -20.983 1.00 40.41 185 GLU A CA 1
ATOM 1320 C C . GLU A 1 185 ? -7.365 -9.614 -20.695 1.00 40.41 185 GLU A C 1
ATOM 1322 O O . GLU A 1 185 ? -6.779 -10.165 -21.624 1.00 40.41 185 GLU A O 1
ATOM 1327 N N . SER A 1 186 ? -7.141 -9.980 -19.425 1.00 39.91 186 SER A N 1
ATOM 1328 C CA . SER A 1 186 ? -6.204 -11.051 -19.049 1.00 39.91 186 SER A CA 1
ATOM 1329 C C . SER A 1 186 ? -6.787 -12.468 -19.123 1.00 39.91 186 SER A C 1
ATOM 1331 O O . SER A 1 186 ? -6.070 -13.418 -18.831 1.00 39.91 186 SER A O 1
ATOM 1333 N N . SER A 1 187 ? -8.063 -12.628 -19.486 1.00 37.50 187 SER A N 1
ATOM 1334 C CA . SER A 1 187 ? -8.732 -13.927 -19.676 1.00 37.50 187 SER A CA 1
ATOM 1335 C C . SER A 1 187 ? -8.777 -14.391 -21.141 1.00 37.50 187 SER A C 1
ATOM 1337 O O . SER A 1 187 ? -9.458 -15.367 -21.448 1.00 37.50 187 SER A O 1
ATOM 1339 N N . LEU A 1 188 ? -8.072 -13.698 -22.045 1.00 37.00 188 LEU A N 1
ATOM 1340 C CA . LEU A 1 188 ? -8.104 -13.949 -23.493 1.00 37.00 188 LEU A CA 1
ATOM 1341 C C . LEU A 1 188 ? -6.808 -14.523 -24.092 1.00 37.00 188 LEU A C 1
ATOM 1343 O O . LEU A 1 188 ? -6.696 -14.553 -25.314 1.00 37.00 188 LEU A O 1
ATOM 1347 N N . ASN A 1 189 ? -5.868 -15.020 -23.283 1.00 37.31 189 ASN A N 1
ATOM 1348 C CA . ASN A 1 189 ? -4.715 -15.788 -23.774 1.00 37.31 189 ASN A CA 1
ATOM 1349 C C . ASN A 1 189 ? -4.568 -17.113 -23.032 1.00 37.31 189 ASN A C 1
ATOM 1351 O O . ASN A 1 189 ? -4.549 -17.070 -21.782 1.00 37.31 189 ASN A O 1
#

Solvent-accessible surface area (backbone atoms only — not comparable to full-atom values): 10034 Å² total; per-residue (Å²): 138,75,72,48,46,78,76,30,55,79,42,57,73,62,25,74,45,79,44,96,88,51,27,35,38,41,20,8,60,16,60,27,43,57,87,42,70,15,29,10,37,49,44,22,41,68,46,29,47,74,47,84,78,40,60,51,14,66,30,32,34,41,101,56,86,20,31,22,38,20,68,36,74,46,97,87,52,30,36,36,42,21,9,43,30,40,23,48,69,83,40,81,30,21,17,43,49,38,23,38,75,67,47,48,78,35,80,75,40,45,42,67,66,15,38,73,33,42,24,53,33,64,34,68,44,96,88,56,27,34,40,39,33,35,74,17,57,24,43,49,86,40,86,28,77,34,49,50,38,26,41,74,43,30,43,74,41,82,82,65,74,84,74,75,85,56,70,85,73,71,61,99,62,72,69,80,65,60,50,70,54,60,64,64,63,70,74,76,119

Nearest PDB structures (foldseek):
  7ron-assembly1_A  TM=4.066E-01  e=8.612E-04  Cylindrospermum licheniforme UTEX B 2014
  8glv-assembly1_Aa  TM=4.244E-01  e=2.934E-01  Chlamydomonas reinhardtii
  8asw-assembly1_A  TM=4.113E-01  e=5.404E-01  Saccharomyces cerevisiae

Mean predicted aligned error: 8.18 Å

pLDDT: mean 82.18, std 18.26, range [30.41, 96.31]

Secondary structure (DSSP, 8-state):
-----TT-BSS-EEEEEE-TTS-EEEEES-SEETTEE-SSEEEE-TTS-B-SSS--GGG-B-SSS-EEEEEEE-TTS-EEEEEE-SEETTEE--SEEEE-TTS-B-TT---TT-BSS-EEEEEE-TTS-EEEEES-SEETTEE-SSEEEE-TTS-B-TT-----S-TTS-SS--GGGHHHHHHHHTT--

Foldseek 3Di:
DAADQDVAFPDDFQDWDQFPQQKIKTFFQGQDGNPHGAQRIWIAHNNNYTDPQQPGNVQWAAPDRWGFQEWDADPQQKIKTFFGTQGGNNHGDGRIFIAHNSNHTDPQADQANAFPDGFNYWEQAPQRKMKTFDCGQDGNNHGDHRIFIADNSNYTDPPDDPPVPPPVLPDPDPPPPVRVVVNVVVVPD

Radius of gyration: 16.3 Å; Cα contacts (8 Å, |Δi|>4): 453; chains: 1; bounding box: 40×30×48 Å